Protein AF-A0A7J6V5K7-F1 (afdb_monomer)

Foldseek 3Di:
DDDDDDDDDDDDPPPPVVVVVVVVVVVVVVVVVVVVVVVVVVVVVVVVVVVVVVVLVLQLLAEAEEEEFAQAFLVLLVLLCVLSVVSNHHYHTGGFDPHFPHPDDLQVQQALCNRLVVVVVVLVPDPLQAAYAYEFAQDPQDDDDDWRFRSRLLSLLQCQQVRLSRYQEYEYELAQPANWAPPDPLSCVLGTFDDPPDDDDLVCLCVAAVVQFDPVSSVVSNVRGDHHNVNNRNPRTHDDDPSSVVHQYEYEAACQHNGNHPVSVVSSCVVPPGPYYHYDPHYSRCCGRPVPVVSVVVVVVSVPD

Mean predicted aligned error: 10.39 Å

Organism: Thalictrum thalictroides (NCBI:txid46969)

InterPro domains:
  IPR000073 Alpha/beta hydrolase fold-1 [PF12697] (64-142)
  IPR000073 Alpha/beta hydrolase fold-1 [PF12697] (144-294)
  IPR029058 Alpha/Beta hydrolase fold [G3DSA:3.40.50.1820] (55-143)
  IPR029058 Alpha/Beta hydrolase fold [G3DSA:3.40.50.1820] (144-304)
  IPR029058 Alpha/Beta hydrolase fold [SSF53474] (60-299)
  IPR045889 Methylesterase/Alpha-hydroxynitrile lyase [PTHR10992] (61-144)

Radius of gyration: 31.69 Å; Cα contacts (8 Å, |Δi|>4): 561; chains: 1; bounding box: 45×51×126 Å

Sequence (305 aa):
MLVLLTKQSRPLYKWKINILRVFNLTSTFQVHSELKLEREIGRNMEERKDEQQQSMENKSKTHFVLVHGIGAGGWCWFKIRCLLEKSGYKVYCPDLKSAGIDPTDPNSILKFEDYNKPLIDLLSILPENDKVILVGHSAGGLSVILVGHSAGGLSVTDAIHRFGKKINVAVYVGATMLRRGFLTDADIKDGVPDQSEHSDKREFQRKATYNMSPEEDATLAWMLSKVGPLQAISGATFSESPEIDEVTRLYIKTLQDHTLKLEQQDAMIKKWPPSDVLVLESDHCPMFSTPSDLFGVLAKVANVN

Secondary structure (DSSP, 8-state):
-------------SSHHHHHHHHHHHHHHHHHHHHHHHHHHHHHHHHHHHHHHHHHHHHHH-EEEEE--TT--GGGGHHHHHHHHHTT-EEE-PPPTTSTT----GGG--SHHHHHHHHHHHHHTS-TT--EEEEEE------SSS----HHHHHHHHHHHHHGGGEEEEEEES----TTBS-SHHHHHHHS---TT-S-HHHHIIIIISSSS-HHHHHHHHHH-----HHHHHT-B----GGGGTSEEEEEEETT-SSS-HHHHHHHHHHS--SEEEEES--S-HHHHSHHHHHHHHHHHTT--

Nearest PDB structures (foldseek):
  3stx-assembly1_A  TM=8.319E-01  e=6.771E-22  Solanum habrochaites
  3sty-assembly1_A  TM=8.083E-01  e=4.962E-22  Solanum habrochaites
  3stx-assembly1_B  TM=7.942E-01  e=2.348E-21  Solanum habrochaites
  3wwp-assembly2_L  TM=8.459E-01  e=4.361E-20  Baliospermum montanum
  1xkl-assembly1_D  TM=8.340E-01  e=1.421E-19  Nicotiana tabacum

pLDDT: mean 82.55, std 18.84, range [28.64, 98.12]

Structure (mmCIF, N/CA/C/O backbone):
data_AF-A0A7J6V5K7-F1
#
_entry.id   AF-A0A7J6V5K7-F1
#
loop_
_atom_site.group_PDB
_atom_site.id
_atom_site.type_symbol
_atom_site.label_atom_id
_atom_site.label_alt_id
_atom_site.label_comp_id
_atom_site.label_asym_id
_atom_site.label_entity_id
_atom_site.label_seq_id
_atom_site.pdbx_PDB_ins_code
_atom_site.Cartn_x
_atom_site.Cartn_y
_atom_site.Cartn_z
_atom_site.occupancy
_atom_site.B_iso_or_equiv
_atom_site.auth_seq_id
_atom_site.auth_comp_id
_atom_site.auth_asym_id
_atom_site.auth_atom_id
_atom_site.pdbx_PDB_model_num
ATOM 1 N N . MET A 1 1 ? 7.243 -30.170 102.186 1.00 34.88 1 MET A N 1
ATOM 2 C CA . MET A 1 1 ? 6.711 -29.048 101.384 1.00 34.88 1 MET A CA 1
ATOM 3 C C . MET A 1 1 ? 5.219 -29.298 101.171 1.00 34.88 1 MET A C 1
ATOM 5 O O . MET A 1 1 ? 4.914 -30.301 100.551 1.00 34.88 1 MET A O 1
ATOM 9 N N . LEU A 1 2 ? 4.370 -28.444 101.777 1.00 30.33 2 LEU A N 1
ATOM 10 C CA . LEU A 1 2 ? 2.896 -28.258 101.664 1.00 30.33 2 LEU A CA 1
ATOM 11 C C . LEU A 1 2 ? 1.980 -29.503 101.804 1.00 30.33 2 LEU A C 1
ATOM 13 O O . LEU A 1 2 ? 2.078 -30.428 101.015 1.00 30.33 2 LEU A O 1
ATOM 17 N N . VAL A 1 3 ? 1.118 -29.667 102.822 1.00 28.64 3 VAL A N 1
ATOM 18 C CA . VAL A 1 3 ? -0.032 -28.865 103.339 1.00 28.64 3 VAL A CA 1
ATOM 19 C C . VAL A 1 3 ? -1.215 -28.733 102.357 1.00 28.64 3 VAL A C 1
ATOM 21 O O . VAL A 1 3 ? -1.237 -27.854 101.509 1.00 28.64 3 VAL A O 1
ATOM 24 N N . LEU A 1 4 ? -2.170 -29.666 102.498 1.00 31.31 4 LEU A N 1
ATOM 25 C CA . LEU A 1 4 ? -3.595 -29.509 102.865 1.00 31.31 4 LEU A CA 1
ATOM 26 C C . LEU A 1 4 ? -4.437 -28.274 102.423 1.00 31.31 4 LEU A C 1
ATOM 28 O O . LEU A 1 4 ? -4.049 -27.132 102.629 1.00 31.31 4 LEU A O 1
ATOM 32 N N . LEU A 1 5 ? -5.700 -28.600 102.064 1.00 29.17 5 LEU A N 1
ATOM 33 C CA . LEU A 1 5 ? -6.991 -27.881 102.246 1.00 29.17 5 LEU A CA 1
ATOM 34 C C . LEU A 1 5 ? -7.680 -27.164 101.051 1.00 29.17 5 LEU A C 1
ATOM 36 O O . LEU A 1 5 ? -7.350 -26.052 100.666 1.00 29.17 5 LEU A O 1
ATOM 40 N N . THR A 1 6 ? -8.759 -27.819 100.584 1.00 40.22 6 THR A N 1
ATOM 41 C CA . THR A 1 6 ? -10.154 -27.346 100.355 1.00 40.22 6 THR A CA 1
ATOM 42 C C . THR A 1 6 ? -10.447 -25.963 99.740 1.00 40.22 6 THR A C 1
ATOM 44 O O . THR A 1 6 ? -10.112 -24.952 100.348 1.00 40.22 6 THR A O 1
ATOM 47 N N . LYS A 1 7 ? -11.320 -25.912 98.706 1.00 29.61 7 LYS A N 1
ATOM 48 C CA . LYS A 1 7 ? -12.613 -25.165 98.728 1.00 29.61 7 LYS A CA 1
ATOM 49 C C . LYS A 1 7 ? -13.461 -25.260 97.435 1.00 29.61 7 LYS A C 1
ATOM 51 O O . LYS A 1 7 ? -12.981 -25.057 96.330 1.00 29.61 7 LYS A O 1
ATOM 56 N N . GLN A 1 8 ? -14.753 -25.521 97.658 1.00 31.56 8 GLN A N 1
ATOM 57 C CA . GLN A 1 8 ? -15.990 -25.054 96.995 1.00 31.56 8 GLN A CA 1
ATOM 58 C C . GLN A 1 8 ? -15.952 -24.155 95.725 1.00 31.56 8 GLN A C 1
ATOM 60 O O . GLN A 1 8 ? -15.546 -23.000 95.770 1.00 31.56 8 GLN A O 1
ATOM 65 N N . SER A 1 9 ? -16.573 -24.683 94.656 1.00 43.25 9 SER A N 1
ATOM 66 C CA . SER A 1 9 ? -17.649 -24.140 93.780 1.00 43.25 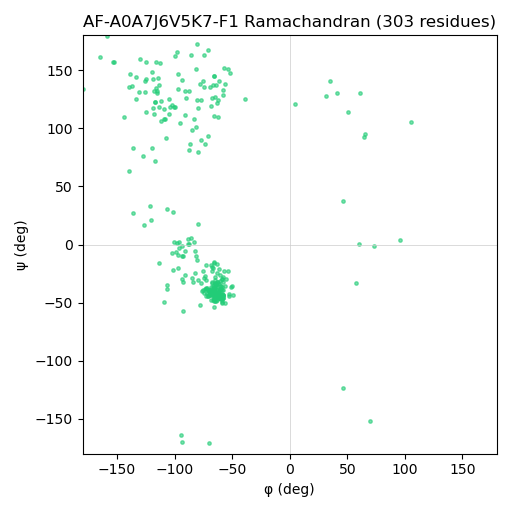9 SER A CA 1
ATOM 67 C C . SER A 1 9 ? -17.804 -22.629 93.485 1.00 43.25 9 SER A C 1
ATOM 69 O O . SER A 1 9 ? -18.081 -21.860 94.404 1.00 43.25 9 SER A O 1
ATOM 71 N N . ARG A 1 10 ? -17.879 -22.267 92.180 1.00 34.16 10 ARG A N 1
ATOM 72 C CA . ARG A 1 10 ? -18.787 -21.261 91.539 1.00 34.16 10 ARG A CA 1
ATOM 73 C C . ARG A 1 10 ? -18.815 -21.424 89.984 1.00 34.16 10 ARG A C 1
ATOM 75 O O . ARG A 1 10 ? -17.949 -22.114 89.457 1.00 34.16 10 ARG A O 1
ATOM 82 N N . PRO A 1 11 ? -19.823 -20.892 89.247 1.00 39.72 11 PRO A N 1
ATOM 83 C CA . PRO A 1 11 ? -20.426 -21.563 88.080 1.00 39.72 11 PRO A CA 1
ATOM 84 C C . PRO A 1 11 ? -19.908 -21.148 86.680 1.00 39.72 11 PRO A C 1
ATOM 86 O O . PRO A 1 11 ? -19.643 -19.981 86.403 1.00 39.72 11 PRO A O 1
ATOM 89 N N . LEU A 1 12 ? -19.890 -22.122 85.759 1.00 38.62 12 LEU A N 1
ATOM 90 C CA . LEU A 1 12 ? -19.384 -22.099 84.367 1.00 38.62 12 LEU A CA 1
ATOM 91 C C . LEU A 1 12 ? -20.318 -21.460 83.304 1.00 38.62 12 LEU A C 1
ATOM 93 O O . LEU A 1 12 ? -20.142 -21.681 82.108 1.00 38.62 12 LEU A O 1
ATOM 97 N N . TYR A 1 13 ? -21.316 -20.660 83.689 1.00 39.72 13 TYR A N 1
ATOM 98 C CA . TYR A 1 13 ? -22.415 -20.289 82.773 1.00 39.72 13 TYR A CA 1
ATOM 99 C C . TYR A 1 13 ? -22.259 -18.968 81.993 1.00 39.72 13 TYR A C 1
ATOM 101 O O . TYR A 1 13 ? -23.112 -18.662 81.166 1.00 39.72 13 TYR A O 1
ATOM 109 N N . LYS A 1 14 ? -21.175 -18.193 82.166 1.00 37.84 14 LYS A N 1
ATOM 110 C CA . LYS A 1 14 ? -20.995 -16.907 81.444 1.00 37.84 14 LYS A CA 1
ATOM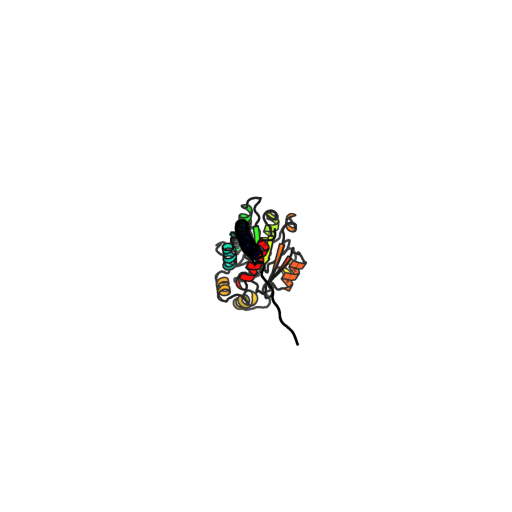 111 C C . LYS A 1 14 ? -20.124 -16.949 80.178 1.00 37.84 14 LYS A C 1
ATOM 113 O O . LYS A 1 14 ? -20.141 -15.985 79.423 1.00 37.84 14 LYS A O 1
ATOM 118 N N . TRP A 1 15 ? -19.430 -18.052 79.885 1.00 33.91 15 TRP A N 1
ATOM 119 C CA . TRP A 1 15 ? -18.515 -18.126 78.728 1.00 33.91 15 TRP A CA 1
ATOM 120 C C . TRP A 1 15 ? -19.121 -18.756 77.462 1.00 33.91 15 TRP A C 1
ATOM 122 O O . TRP A 1 15 ? -18.660 -18.473 76.359 1.00 33.91 15 TRP A O 1
ATOM 132 N N . LYS A 1 16 ? -20.201 -19.544 77.576 1.00 35.75 16 LYS A N 1
ATOM 133 C CA . LYS A 1 16 ? -20.828 -20.206 76.412 1.00 35.75 16 LYS A CA 1
ATOM 134 C C . LYS A 1 16 ? -21.661 -19.277 75.518 1.00 35.75 16 LYS A C 1
ATOM 136 O O . LYS A 1 16 ? -21.819 -19.572 74.339 1.00 35.75 16 LYS A O 1
ATOM 141 N N . ILE A 1 17 ? -22.148 -18.145 76.032 1.00 40.62 17 ILE A N 1
ATOM 142 C CA . ILE A 1 17 ? -22.987 -17.213 75.254 1.00 40.62 17 ILE A CA 1
ATOM 143 C C . ILE A 1 17 ? -22.141 -16.322 74.326 1.00 40.62 17 ILE A C 1
ATOM 145 O O . ILE A 1 17 ? -22.587 -15.992 73.232 1.00 40.62 17 ILE A O 1
ATOM 149 N N . ASN A 1 18 ? -20.895 -15.998 74.691 1.00 38.41 18 ASN A N 1
ATOM 150 C CA . ASN A 1 18 ? -20.020 -15.193 73.829 1.00 38.41 18 ASN A CA 1
ATOM 151 C C . ASN A 1 18 ? -19.408 -15.996 72.669 1.00 38.41 18 ASN A C 1
ATOM 153 O O . ASN A 1 18 ? -19.278 -15.456 71.578 1.00 38.41 18 ASN A O 1
ATOM 157 N N . ILE A 1 19 ? -19.111 -17.288 72.846 1.00 40.94 19 ILE A N 1
ATOM 158 C CA . ILE A 1 19 ? -18.519 -18.118 71.779 1.00 40.94 19 ILE A CA 1
ATOM 159 C C . ILE A 1 19 ? -19.528 -18.400 70.652 1.00 40.94 19 ILE A C 1
ATOM 161 O O . ILE A 1 19 ? -19.176 -18.286 69.482 1.00 40.94 19 ILE A O 1
ATOM 165 N N . LEU A 1 20 ? -20.800 -18.670 70.975 1.00 37.03 20 LEU A N 1
ATOM 166 C CA . LEU A 1 20 ? -21.857 -18.858 69.966 1.00 37.03 20 LEU A CA 1
ATOM 167 C C . LEU A 1 20 ? -22.194 -17.564 69.207 1.00 37.03 20 LEU A C 1
ATOM 169 O O . LEU A 1 20 ? -22.513 -17.612 68.022 1.00 37.03 20 LEU A O 1
ATOM 173 N N . ARG A 1 21 ? -22.086 -16.396 69.858 1.00 41.09 21 ARG A N 1
ATOM 174 C CA . ARG A 1 21 ? -22.311 -15.094 69.209 1.00 41.09 21 ARG A CA 1
ATOM 175 C C . ARG A 1 21 ? -21.155 -14.714 68.280 1.00 41.09 21 ARG A C 1
ATOM 177 O O . ARG A 1 21 ? -21.411 -14.208 67.194 1.00 41.09 21 ARG A O 1
ATOM 184 N N . VAL A 1 22 ? -19.913 -15.013 68.672 1.00 45.25 22 VAL A N 1
ATOM 185 C CA . VAL A 1 22 ? -18.714 -14.787 67.847 1.00 45.25 22 VAL A CA 1
ATOM 186 C C . VAL A 1 22 ? -18.676 -15.733 66.640 1.00 45.25 22 VAL A C 1
ATOM 188 O O . VAL A 1 22 ? -18.408 -15.253 65.549 1.00 45.25 22 VAL A O 1
ATOM 191 N N . PHE A 1 23 ? -19.040 -17.017 66.785 1.00 37.81 23 PHE A N 1
ATOM 192 C CA . PHE A 1 23 ? -19.140 -17.956 65.649 1.00 37.81 23 PHE A CA 1
ATOM 193 C C . PHE A 1 23 ? -20.249 -17.591 64.644 1.00 37.81 23 PHE A C 1
ATOM 195 O O . PHE A 1 23 ? -20.072 -17.752 63.437 1.00 37.81 23 PHE A O 1
ATOM 202 N N . ASN A 1 24 ? -21.391 -17.074 65.117 1.00 41.62 24 ASN A N 1
ATOM 203 C CA . ASN A 1 24 ? -22.450 -16.597 64.221 1.00 41.62 24 ASN A CA 1
ATOM 204 C C . ASN A 1 24 ? -22.060 -15.302 63.499 1.00 41.62 24 ASN A C 1
ATOM 206 O O . ASN A 1 24 ? -22.353 -15.164 62.313 1.00 41.62 24 ASN A O 1
ATOM 210 N N . LEU A 1 25 ? -21.387 -14.376 64.192 1.00 47.03 25 LEU A N 1
ATOM 211 C CA . LEU A 1 25 ? -20.879 -13.134 63.606 1.00 47.03 25 LEU A CA 1
ATOM 212 C C . LEU A 1 25 ? -19.768 -13.391 62.578 1.00 47.03 25 LEU A C 1
ATOM 214 O O . LEU A 1 25 ? -19.790 -12.772 61.523 1.00 47.03 25 LEU A O 1
ATOM 218 N N . 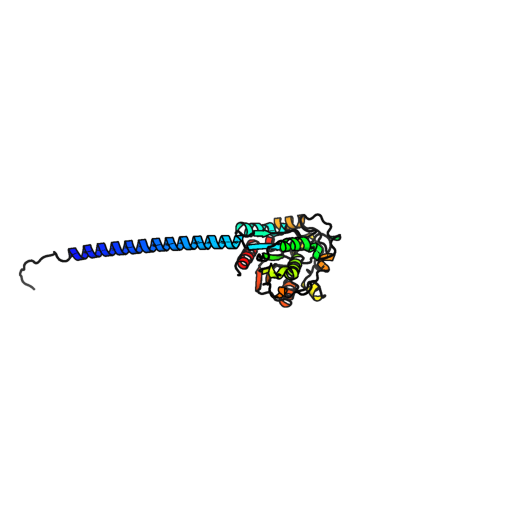THR A 1 26 ? -18.838 -14.322 62.814 1.00 49.34 26 THR A N 1
ATOM 219 C CA . THR A 1 26 ? -17.797 -14.651 61.824 1.00 49.34 26 THR A CA 1
ATOM 220 C C . THR A 1 26 ? -18.364 -15.349 60.589 1.00 49.34 26 THR A C 1
ATOM 222 O O . THR A 1 26 ? -17.969 -14.986 59.485 1.00 49.34 26 THR A O 1
ATOM 225 N N . SER A 1 27 ? -19.333 -16.266 60.727 1.00 52.88 27 SER A N 1
ATOM 226 C CA . SER A 1 27 ? -19.960 -16.901 59.552 1.00 52.88 27 SER A CA 1
ATOM 227 C C . SER A 1 27 ? -20.812 -15.922 58.737 1.00 52.88 27 SER A C 1
ATOM 229 O O . SER A 1 27 ? -20.749 -15.929 57.513 1.00 52.88 27 SER A O 1
ATOM 231 N N . THR A 1 28 ? -21.546 -15.011 59.389 1.00 57.34 28 THR A N 1
ATOM 232 C CA . THR A 1 28 ? -22.326 -13.984 58.678 1.00 57.34 28 THR A CA 1
ATOM 233 C C . THR A 1 28 ? -21.437 -12.950 58.003 1.00 57.34 28 THR A C 1
ATOM 235 O O . THR A 1 28 ? -21.728 -12.584 56.869 1.00 57.34 28 THR A O 1
ATOM 238 N N . PHE A 1 29 ? -20.336 -12.518 58.630 1.00 57.06 29 PHE A N 1
ATOM 239 C CA . PHE A 1 29 ? -19.342 -11.657 57.977 1.00 57.06 29 PHE A CA 1
ATOM 240 C C . PHE A 1 29 ? -18.686 -12.348 56.778 1.00 57.06 29 PHE A C 1
ATOM 242 O O . PHE A 1 29 ? -18.513 -11.715 55.739 1.00 57.06 29 PHE A O 1
ATOM 249 N N . GLN A 1 30 ? -18.368 -13.639 56.900 1.00 57.53 30 GLN A N 1
ATOM 250 C CA . GLN A 1 30 ? -17.758 -14.415 55.825 1.00 57.53 30 GLN A CA 1
ATOM 251 C C . GLN A 1 30 ? -18.717 -14.582 54.636 1.00 57.53 30 GLN A C 1
ATOM 253 O O . GLN A 1 30 ? -18.352 -14.228 53.517 1.00 57.53 30 GLN A O 1
ATOM 258 N N . VAL A 1 31 ? -19.980 -14.940 54.884 1.00 63.94 31 VAL A N 1
ATOM 259 C CA . VAL A 1 31 ? -21.030 -14.998 53.849 1.00 63.94 31 VAL A CA 1
ATOM 260 C C . VAL A 1 31 ? -21.282 -13.622 53.216 1.00 63.94 31 VAL A C 1
ATOM 262 O O . VAL A 1 31 ? -21.449 -13.517 52.004 1.00 63.94 31 VAL A O 1
ATOM 265 N N . HIS A 1 32 ? -21.270 -12.534 53.997 1.00 63.78 32 HIS A N 1
ATOM 266 C CA . HIS A 1 32 ? -21.425 -11.180 53.445 1.00 63.78 32 HIS A CA 1
ATOM 267 C C . HIS A 1 32 ? -20.231 -10.768 52.572 1.00 63.78 32 HIS A C 1
ATOM 269 O O . HIS A 1 32 ? -20.412 -10.071 51.573 1.00 63.78 32 HIS A O 1
ATOM 275 N N . SER A 1 33 ? -19.018 -11.196 52.936 1.00 65.44 33 SER A N 1
ATOM 276 C CA . SER A 1 33 ? -17.806 -10.948 52.150 1.00 65.44 33 SER A CA 1
ATOM 277 C C . SER A 1 33 ? -17.782 -11.748 50.844 1.00 65.44 33 SER A C 1
ATOM 279 O O . SER A 1 33 ? -17.442 -11.184 49.806 1.00 65.44 33 SER A O 1
ATOM 281 N N . GLU A 1 34 ? -18.239 -13.003 50.867 1.00 69.81 34 GLU A N 1
ATOM 282 C CA . GLU A 1 34 ? -18.373 -13.863 49.684 1.00 69.81 34 GLU A CA 1
ATOM 283 C C . GLU A 1 34 ? -19.443 -13.326 48.726 1.00 69.81 34 GLU A C 1
ATOM 285 O O . GLU A 1 34 ? -19.156 -13.110 47.552 1.00 69.81 34 GLU A O 1
ATOM 290 N N . LEU A 1 35 ? -20.630 -12.963 49.228 1.00 73.81 35 LEU A N 1
ATOM 291 C CA . LEU A 1 35 ? -21.691 -12.349 48.416 1.00 73.81 35 LEU A CA 1
ATOM 292 C C . LEU A 1 35 ? -21.264 -11.011 47.795 1.00 73.81 35 LEU A C 1
ATOM 294 O O . LEU A 1 35 ? -21.701 -10.658 46.697 1.00 73.81 35 LEU A O 1
ATOM 298 N N . LYS A 1 36 ? -20.429 -10.232 48.494 1.00 77.19 36 LYS A N 1
ATOM 299 C CA . LYS A 1 36 ? -19.875 -8.985 47.956 1.00 77.19 36 LYS A CA 1
ATOM 300 C C . LYS A 1 36 ? -18.871 -9.271 46.835 1.00 77.19 36 LYS A C 1
ATOM 302 O O . LYS A 1 36 ? -18.936 -8.602 45.806 1.00 77.19 36 LYS A O 1
ATOM 307 N N . LEU A 1 37 ? -18.011 -10.276 47.008 1.00 75.12 37 LEU A N 1
ATOM 308 C CA . LEU A 1 37 ? -17.042 -10.711 46.003 1.00 75.12 37 LEU A CA 1
ATOM 309 C C . LEU A 1 37 ? -17.731 -11.280 44.753 1.00 75.12 37 LEU A C 1
ATOM 311 O O . LEU A 1 37 ? -17.377 -10.893 43.646 1.00 75.12 37 LEU A O 1
ATOM 315 N N . GLU A 1 38 ? -18.755 -12.121 44.905 1.00 79.94 38 GLU A N 1
ATOM 316 C CA . GLU A 1 38 ? -19.530 -12.667 43.781 1.00 79.94 38 GLU A CA 1
ATOM 317 C C . GLU A 1 38 ? -20.237 -11.570 42.977 1.00 79.94 38 GLU A C 1
ATOM 319 O O . GLU A 1 38 ? -20.207 -11.582 41.746 1.00 79.94 38 GLU A O 1
ATOM 324 N N . ARG A 1 39 ? -20.823 -10.572 43.654 1.00 80.94 39 ARG A N 1
ATOM 325 C CA . ARG A 1 39 ? -21.418 -9.399 42.989 1.00 80.94 39 ARG A CA 1
ATOM 326 C C . ARG A 1 39 ? -20.381 -8.545 42.268 1.00 80.94 39 ARG A C 1
ATOM 328 O O . ARG A 1 39 ? -20.703 -7.911 41.268 1.00 80.94 39 ARG A O 1
ATOM 335 N N . GLU A 1 40 ? -19.161 -8.470 42.785 1.00 80.50 40 GLU A N 1
ATOM 336 C CA . GLU A 1 40 ? -18.065 -7.737 42.150 1.00 80.50 40 GLU A CA 1
ATOM 337 C C . GLU A 1 40 ? -17.515 -8.483 40.935 1.00 80.50 40 GLU A C 1
ATOM 339 O O . GLU A 1 40 ? -17.344 -7.881 39.881 1.00 80.50 40 GLU A O 1
ATOM 344 N N . ILE A 1 41 ? -17.357 -9.805 41.030 1.00 82.88 41 ILE A N 1
ATOM 345 C CA . ILE A 1 41 ? -17.016 -10.669 39.894 1.00 82.88 41 ILE A CA 1
ATOM 346 C C . ILE A 1 41 ? -18.101 -10.583 38.813 1.00 82.88 41 ILE A C 1
ATOM 348 O O . ILE A 1 41 ? -17.772 -10.435 37.640 1.00 82.88 41 ILE A O 1
ATOM 352 N N . GLY A 1 42 ? -19.381 -10.623 39.199 1.00 78.00 42 GLY A N 1
ATOM 353 C CA . GLY A 1 42 ? -20.511 -10.459 38.283 1.00 78.00 42 GLY A CA 1
ATOM 354 C C . GLY A 1 42 ? -20.483 -9.116 37.552 1.00 78.00 42 GLY A C 1
ATOM 355 O O . GLY A 1 42 ? -20.525 -9.102 36.326 1.00 78.00 42 GLY A O 1
ATOM 356 N N . ARG A 1 43 ? -20.316 -8.002 38.282 1.00 82.81 43 ARG A N 1
ATOM 357 C CA . ARG A 1 43 ? -20.180 -6.661 37.683 1.00 82.81 43 ARG A CA 1
ATOM 358 C C . ARG A 1 43 ? -18.982 -6.562 36.739 1.00 82.81 43 ARG A C 1
ATOM 360 O O . ARG A 1 43 ? -19.157 -6.137 35.607 1.00 82.81 43 ARG A O 1
ATOM 367 N N . ASN A 1 44 ? -17.812 -7.050 37.150 1.00 82.69 44 ASN A N 1
ATOM 368 C CA . ASN A 1 44 ? -16.612 -7.046 36.309 1.00 82.69 44 ASN A CA 1
ATOM 369 C C . ASN A 1 44 ? -16.778 -7.907 35.043 1.00 82.69 44 ASN A C 1
ATOM 371 O O . ASN A 1 44 ? -16.165 -7.622 34.017 1.00 82.69 44 ASN A O 1
ATOM 375 N N . MET A 1 45 ? -17.559 -8.993 35.101 1.00 80.88 45 MET A N 1
ATOM 376 C CA . MET A 1 45 ? -17.869 -9.802 33.917 1.00 80.88 45 MET A CA 1
ATOM 377 C C . MET A 1 45 ? -18.849 -9.099 32.975 1.00 80.88 45 MET A C 1
ATOM 379 O O . MET A 1 45 ? -18.680 -9.220 31.765 1.00 80.88 45 MET A O 1
ATOM 383 N N . GLU A 1 46 ? -19.846 -8.388 33.504 1.00 80.81 46 GLU A N 1
ATOM 384 C CA . GLU A 1 46 ? -20.783 -7.577 32.714 1.00 80.81 46 GLU A CA 1
ATOM 385 C C . GLU A 1 46 ? -20.045 -6.418 32.023 1.00 80.81 46 GLU A C 1
ATOM 387 O O . GLU A 1 46 ? -20.110 -6.296 30.805 1.00 80.81 46 GLU A O 1
ATOM 392 N N . GLU A 1 47 ? -19.225 -5.666 32.765 1.00 82.31 47 GLU A N 1
ATOM 393 C CA . GLU A 1 47 ? -18.415 -4.560 32.230 1.00 82.31 47 GLU A CA 1
ATOM 394 C C . GLU A 1 47 ? -17.479 -5.034 31.108 1.00 82.31 47 GLU A C 1
ATOM 396 O O . GLU A 1 47 ? -17.424 -4.425 30.043 1.00 82.31 47 GLU A O 1
ATOM 401 N N . ARG A 1 48 ? -16.809 -6.185 31.277 1.00 82.94 48 ARG A N 1
ATOM 402 C CA . ARG A 1 48 ? -15.978 -6.771 30.208 1.00 82.94 48 ARG A CA 1
ATOM 403 C C . ARG A 1 48 ? -16.783 -7.175 28.976 1.00 82.94 48 ARG A C 1
ATOM 405 O O . ARG A 1 48 ? -16.241 -7.129 27.873 1.00 82.94 48 ARG A O 1
ATOM 412 N N . LYS A 1 49 ? -18.031 -7.627 29.139 1.00 80.19 49 LYS A N 1
ATOM 413 C CA . LYS A 1 49 ? -18.903 -7.955 28.000 1.00 80.19 49 LYS A CA 1
ATOM 414 C C . LYS A 1 49 ? -19.316 -6.689 27.260 1.00 80.19 49 LYS A C 1
ATOM 416 O O . LYS A 1 49 ? -19.239 -6.680 26.034 1.00 80.19 49 LYS A O 1
ATOM 421 N N . ASP A 1 50 ? -19.676 -5.636 27.987 1.00 78.19 50 ASP A N 1
ATOM 422 C CA . ASP A 1 50 ? -20.048 -4.344 27.407 1.00 78.19 50 ASP A CA 1
ATOM 423 C C . ASP A 1 50 ? -18.863 -3.714 26.655 1.00 78.19 50 ASP A C 1
ATOM 425 O O . ASP A 1 50 ? -19.006 -3.313 25.498 1.00 78.19 50 ASP A O 1
ATOM 429 N N . GLU A 1 51 ? -17.661 -3.731 27.242 1.00 80.81 51 GLU A N 1
ATOM 430 C CA . GLU A 1 51 ? -16.425 -3.281 26.585 1.00 80.81 51 GLU A CA 1
ATOM 431 C C . GLU A 1 51 ? -16.110 -4.091 25.320 1.00 80.81 51 GLU A C 1
ATOM 433 O O . GLU A 1 51 ? -15.740 -3.530 24.284 1.00 80.81 51 GLU A O 1
ATOM 438 N N . GLN A 1 52 ? -16.271 -5.418 25.372 1.00 78.00 52 GLN A N 1
ATOM 439 C CA . GLN A 1 52 ? -16.078 -6.281 24.204 1.00 78.00 52 GLN A CA 1
ATOM 440 C C . GLN A 1 52 ? -17.100 -5.981 23.110 1.00 78.00 52 GLN A C 1
ATOM 442 O O . GLN A 1 52 ? -16.732 -5.916 21.936 1.00 78.00 52 GLN A O 1
ATOM 447 N N . GLN A 1 53 ? -18.362 -5.774 23.474 1.00 77.56 53 GLN A N 1
ATOM 448 C CA . GLN A 1 53 ? -19.423 -5.481 22.521 1.00 77.56 53 GLN A CA 1
ATOM 449 C C . GLN A 1 53 ? -19.219 -4.113 21.864 1.00 77.56 53 GLN A C 1
ATOM 451 O O . GLN A 1 53 ? -19.295 -4.012 20.638 1.00 77.56 53 GLN A O 1
ATOM 456 N N . GLN A 1 54 ? -18.847 -3.096 22.641 1.00 77.12 54 GLN A N 1
ATOM 457 C CA . GLN A 1 54 ? -18.526 -1.768 22.123 1.00 77.12 54 GLN A CA 1
ATOM 458 C C . GLN A 1 54 ? -17.256 -1.776 21.259 1.00 77.12 54 GLN A C 1
ATOM 460 O O . GLN A 1 54 ? -17.218 -1.141 20.204 1.00 77.12 54 GLN A O 1
ATOM 465 N N . SER A 1 55 ? -16.232 -2.548 21.642 1.00 80.19 55 SER A N 1
ATOM 466 C CA . SER A 1 55 ? -15.036 -2.762 20.817 1.00 80.19 55 SER A CA 1
ATOM 467 C C . SER A 1 55 ? -15.386 -3.407 19.475 1.00 80.19 55 SER A C 1
ATOM 469 O O . SER A 1 55 ? -14.925 -2.945 18.432 1.00 80.19 55 SER A O 1
ATOM 471 N N . MET A 1 56 ? -16.229 -4.443 19.477 1.00 78.38 56 MET A N 1
ATOM 472 C CA . MET A 1 56 ? -16.668 -5.108 18.248 1.00 78.38 56 MET A CA 1
ATOM 473 C C . MET A 1 56 ? -17.520 -4.192 17.368 1.00 78.38 56 MET A C 1
ATOM 475 O O . MET A 1 56 ? -17.344 -4.185 16.148 1.00 78.38 56 MET A O 1
ATOM 479 N N . GLU A 1 57 ? -18.393 -3.381 17.965 1.00 77.94 57 GLU A N 1
ATOM 480 C CA . GLU A 1 57 ? -19.186 -2.404 17.221 1.00 77.94 57 GLU A CA 1
ATOM 481 C C . GLU A 1 57 ? -18.292 -1.339 16.570 1.00 77.94 57 GLU A C 1
ATOM 483 O O . GLU A 1 57 ? -18.455 -1.051 15.382 1.00 77.94 57 GLU A O 1
ATOM 488 N N . ASN A 1 58 ? -17.289 -0.827 17.289 1.00 80.19 58 ASN A N 1
ATOM 489 C CA . ASN A 1 58 ? -16.315 0.116 16.737 1.00 80.19 58 ASN A CA 1
ATOM 490 C C . ASN A 1 58 ? -15.522 -0.497 15.577 1.00 80.19 58 ASN A C 1
ATOM 492 O O . ASN A 1 58 ? -15.448 0.107 14.509 1.00 80.19 58 ASN A O 1
ATOM 496 N N . LYS A 1 59 ? -15.018 -1.730 15.724 1.00 83.50 59 LYS A N 1
ATOM 497 C CA . LYS A 1 59 ? -14.303 -2.426 14.637 1.00 83.50 59 LYS A CA 1
ATOM 498 C C . LYS A 1 59 ? -15.170 -2.607 13.392 1.00 83.50 59 LYS A C 1
ATOM 500 O O . LYS A 1 59 ? -14.682 -2.404 12.284 1.00 83.50 59 LYS A O 1
ATOM 505 N N . SER A 1 60 ? -16.461 -2.898 13.564 1.00 80.75 60 SER A N 1
ATOM 506 C CA . SER A 1 60 ? -17.409 -3.048 12.448 1.00 80.75 60 SER A CA 1
ATOM 507 C C . SER A 1 60 ? -17.688 -1.745 11.679 1.00 80.75 60 SER A C 1
ATOM 509 O O . SER A 1 60 ? -18.143 -1.784 10.527 1.00 80.75 60 SER A O 1
ATOM 511 N N . LYS A 1 61 ? -17.404 -0.596 12.308 1.00 84.88 61 LYS A N 1
ATOM 512 C CA . LYS A 1 61 ? -17.466 0.751 11.720 1.00 84.88 61 LYS A CA 1
ATOM 513 C C . LYS A 1 61 ? -16.117 1.209 11.158 1.00 84.88 61 LYS A C 1
ATOM 515 O O . LYS A 1 61 ? -16.072 2.218 10.467 1.00 84.88 61 LYS A O 1
ATOM 520 N N . THR A 1 62 ? -15.029 0.484 11.411 1.00 91.00 62 THR A N 1
ATOM 521 C CA . THR A 1 62 ? -13.711 0.790 10.849 1.00 91.00 62 THR A CA 1
ATOM 522 C C . THR A 1 62 ? -13.523 0.078 9.511 1.00 91.00 62 THR A C 1
ATOM 524 O O . THR A 1 62 ? -13.656 -1.144 9.392 1.00 91.00 62 THR A O 1
ATOM 527 N N . HIS A 1 63 ? -13.174 0.863 8.495 1.00 94.50 63 HIS A N 1
ATOM 528 C CA . HIS A 1 63 ? -13.007 0.410 7.122 1.00 94.50 63 HIS A CA 1
ATOM 529 C C . HIS A 1 63 ? -11.536 0.479 6.709 1.00 94.50 63 HIS A C 1
ATOM 531 O O . HIS A 1 63 ? -10.933 1.550 6.744 1.00 94.50 63 HIS A O 1
ATOM 537 N N . PHE A 1 64 ? -10.977 -0.642 6.268 1.00 97.00 64 PHE A N 1
ATOM 538 C CA . PHE A 1 64 ? -9.668 -0.707 5.629 1.00 97.00 64 PHE A CA 1
ATOM 539 C C . PHE A 1 64 ? -9.816 -0.709 4.113 1.00 97.00 64 PHE A C 1
ATOM 541 O O . PHE A 1 64 ? -10.597 -1.486 3.560 1.00 97.00 64 PHE A O 1
ATOM 548 N N . VAL A 1 65 ? -9.019 0.112 3.438 1.00 97.94 65 VAL A N 1
ATOM 549 C CA . VAL A 1 65 ? -8.838 0.062 1.986 1.00 97.94 65 VAL A CA 1
ATOM 550 C C . VAL A 1 65 ? -7.374 -0.264 1.721 1.00 97.94 65 VAL A C 1
ATOM 552 O O . VAL A 1 65 ? -6.493 0.527 2.048 1.00 97.94 65 VAL A O 1
ATOM 555 N N . LEU A 1 66 ? -7.113 -1.454 1.182 1.00 97.56 66 LEU A N 1
ATOM 556 C CA . LEU A 1 66 ? -5.773 -1.990 0.956 1.00 97.56 66 LEU A CA 1
ATOM 557 C C . LEU A 1 66 ? -5.431 -1.902 -0.533 1.00 97.56 66 LEU A C 1
ATOM 559 O O . LEU A 1 66 ? -6.033 -2.585 -1.364 1.00 97.56 66 LEU A O 1
ATOM 563 N N . VAL A 1 67 ? -4.469 -1.051 -0.868 1.00 96.75 67 VAL A N 1
ATOM 564 C CA . VAL A 1 67 ? -4.090 -0.701 -2.235 1.00 96.75 67 VAL A CA 1
ATOM 565 C C . VAL A 1 67 ? -2.786 -1.405 -2.592 1.00 96.75 67 VAL A C 1
ATOM 567 O O . VAL A 1 67 ? -1.750 -1.212 -1.952 1.00 96.75 67 VAL A O 1
ATOM 570 N N . HIS A 1 68 ? -2.854 -2.265 -3.604 1.00 93.81 68 HIS A N 1
ATOM 571 C CA . HIS A 1 68 ? -1.700 -2.990 -4.129 1.00 93.81 68 HIS A CA 1
ATOM 572 C C . HIS A 1 68 ? -0.793 -2.066 -4.964 1.00 93.81 68 HIS A C 1
ATOM 574 O O . HIS A 1 68 ? -1.216 -1.008 -5.434 1.00 93.81 68 HIS A O 1
ATOM 580 N N . GLY A 1 69 ? 0.451 -2.479 -5.209 1.00 88.75 69 GLY A N 1
ATOM 581 C CA . GLY A 1 69 ? 1.336 -1.773 -6.140 1.00 88.75 69 GLY A CA 1
ATOM 582 C C . GLY A 1 69 ? 1.320 -2.317 -7.572 1.00 88.75 69 GLY A C 1
ATOM 583 O O . GLY A 1 69 ? 0.499 -3.160 -7.929 1.00 88.75 69 GLY A O 1
ATOM 584 N N . ILE A 1 70 ? 2.254 -1.842 -8.401 1.00 85.69 70 ILE A N 1
ATOM 585 C CA . ILE A 1 70 ? 2.341 -2.191 -9.822 1.00 85.69 70 ILE A CA 1
ATOM 586 C C . ILE A 1 70 ? 2.483 -3.700 -10.092 1.00 85.69 70 ILE A C 1
ATOM 588 O O . ILE A 1 70 ? 3.294 -4.403 -9.499 1.00 85.69 70 ILE A O 1
ATOM 592 N N . GLY A 1 71 ? 1.691 -4.214 -11.025 1.00 83.12 71 GLY A N 1
ATOM 593 C CA . GLY A 1 71 ? 1.762 -5.616 -11.436 1.00 83.12 71 GLY A CA 1
ATOM 594 C C . GLY A 1 71 ? 1.201 -6.623 -10.433 1.00 83.12 71 GLY A C 1
ATOM 595 O O . GLY A 1 71 ? 1.139 -7.805 -10.752 1.00 83.12 71 GLY A O 1
ATOM 596 N N . ALA A 1 72 ? 0.731 -6.167 -9.270 1.00 89.88 72 ALA A N 1
ATOM 597 C CA . ALA A 1 72 ? -0.086 -6.952 -8.356 1.00 89.88 72 ALA A CA 1
ATOM 598 C C . ALA A 1 72 ? -1.589 -6.706 -8.606 1.00 89.88 72 ALA A C 1
ATOM 600 O O . ALA A 1 72 ? -1.999 -6.204 -9.652 1.00 89.88 72 ALA A O 1
ATOM 601 N N . GLY A 1 73 ? -2.416 -7.101 -7.648 1.00 93.12 73 GLY A N 1
ATOM 602 C CA . GLY A 1 73 ? -3.850 -6.844 -7.585 1.00 93.12 73 GLY A CA 1
ATOM 603 C C . GLY A 1 73 ? -4.313 -6.977 -6.137 1.00 93.12 73 GLY A C 1
ATOM 604 O O . GLY A 1 73 ? -3.522 -7.335 -5.261 1.00 93.12 73 GLY A O 1
ATOM 605 N N . GLY A 1 74 ? -5.597 -6.762 -5.870 1.00 95.25 74 GLY A N 1
ATOM 606 C CA . GLY A 1 74 ? -6.213 -6.966 -4.560 1.00 95.25 74 GLY A CA 1
ATOM 607 C C . GLY A 1 74 ? -5.979 -8.371 -3.988 1.00 95.25 74 GLY A C 1
ATOM 608 O O . GLY A 1 74 ? -5.976 -8.547 -2.770 1.00 95.25 74 GLY A O 1
ATOM 609 N N . TRP A 1 75 ? -5.693 -9.356 -4.849 1.00 95.81 75 TRP A N 1
ATOM 610 C CA . TRP A 1 75 ? -5.306 -10.715 -4.465 1.00 95.81 75 TRP A CA 1
ATOM 611 C C . TRP A 1 75 ? -4.097 -10.766 -3.521 1.00 95.81 75 TRP A C 1
ATOM 613 O O . TRP A 1 75 ? -4.040 -11.667 -2.685 1.00 95.81 75 TRP A O 1
ATOM 623 N N . CYS A 1 76 ? -3.155 -9.813 -3.583 1.00 94.75 76 CYS A N 1
ATOM 624 C CA . CYS A 1 76 ? -1.958 -9.859 -2.733 1.00 94.75 76 CYS A CA 1
ATOM 625 C C . CYS A 1 76 ? -2.283 -9.652 -1.248 1.00 94.75 76 CYS A C 1
ATOM 627 O O . CYS A 1 76 ? -1.530 -10.062 -0.371 1.00 94.75 76 CYS A O 1
ATOM 629 N N . TRP A 1 77 ? -3.446 -9.078 -0.946 1.00 97.00 77 TRP A N 1
ATOM 630 C CA . TRP A 1 77 ? -3.891 -8.820 0.416 1.00 97.00 77 TRP A CA 1
ATOM 631 C C . TRP A 1 77 ? -4.653 -9.983 1.050 1.00 97.00 77 TRP A C 1
ATOM 633 O O . TRP A 1 77 ? -5.141 -9.824 2.166 1.00 97.00 77 TRP A O 1
ATOM 643 N N . PHE A 1 78 ? -4.769 -11.146 0.396 1.00 97.69 78 PHE A N 1
ATOM 644 C CA . PHE A 1 78 ? -5.669 -12.218 0.840 1.00 97.69 78 PHE A CA 1
ATOM 645 C C . PHE A 1 78 ? -5.470 -12.627 2.312 1.00 97.69 78 PHE A C 1
ATOM 647 O O . PHE A 1 78 ? -6.449 -12.712 3.053 1.00 97.69 78 PHE A O 1
ATOM 654 N N . LYS A 1 79 ? -4.220 -12.794 2.777 1.00 98.12 79 LYS A N 1
ATOM 655 C CA . LYS A 1 79 ? -3.926 -13.150 4.179 1.00 98.12 79 LYS A CA 1
ATOM 656 C C . LYS A 1 79 ? -4.358 -12.057 5.153 1.00 98.12 79 LYS A C 1
ATOM 658 O O . LYS A 1 79 ? -5.037 -12.337 6.139 1.00 98.12 79 LYS A O 1
ATOM 663 N N . ILE A 1 80 ? -3.992 -10.809 4.862 1.00 98.12 80 ILE A N 1
ATOM 664 C CA . ILE A 1 80 ? -4.307 -9.647 5.704 1.00 98.12 80 ILE A CA 1
ATOM 665 C C . ILE A 1 80 ? -5.810 -9.392 5.742 1.00 98.12 80 ILE A C 1
ATOM 667 O O . ILE A 1 80 ? -6.365 -9.170 6.817 1.00 98.12 80 ILE A O 1
ATOM 671 N N . ARG A 1 81 ? -6.483 -9.501 4.595 1.00 98.06 81 ARG A N 1
ATOM 672 C CA . ARG A 1 81 ? -7.936 -9.404 4.495 1.00 98.06 81 ARG A CA 1
ATOM 673 C C . ARG A 1 81 ? -8.616 -10.425 5.401 1.00 98.06 81 ARG A C 1
ATOM 675 O O . ARG A 1 81 ? -9.442 -10.029 6.215 1.00 98.06 81 ARG A O 1
ATOM 682 N N . CYS A 1 82 ? -8.221 -11.698 5.328 1.00 98.00 82 CYS A N 1
ATOM 683 C CA . CYS A 1 82 ? -8.778 -12.734 6.198 1.00 98.00 82 CYS A CA 1
ATOM 684 C C . CYS A 1 82 ? -8.582 -12.416 7.689 1.00 98.00 82 CYS A C 1
ATOM 686 O O . CYS A 1 82 ? -9.508 -12.599 8.478 1.00 98.00 82 CYS A O 1
ATOM 688 N N . LEU A 1 83 ? -7.398 -11.939 8.089 1.00 97.88 83 LEU A N 1
ATOM 689 C CA . LEU A 1 83 ? -7.102 -11.604 9.487 1.00 97.88 83 LEU A CA 1
ATOM 690 C C . LEU A 1 83 ? -7.922 -10.402 9.990 1.00 97.88 83 LEU A C 1
ATOM 692 O O . LEU A 1 83 ? -8.474 -10.448 11.094 1.00 97.88 83 LEU A O 1
ATOM 696 N N . LEU A 1 84 ? -8.040 -9.350 9.178 1.00 97.12 84 LEU A N 1
ATOM 697 C CA . LEU A 1 84 ? -8.810 -8.148 9.501 1.00 97.12 84 LEU A CA 1
ATOM 698 C C . LEU A 1 84 ? -10.322 -8.429 9.543 1.00 97.12 84 LEU A C 1
ATOM 700 O O . LEU A 1 84 ? -10.970 -8.081 10.531 1.00 97.12 84 LEU A O 1
ATOM 704 N N . GLU A 1 85 ? -10.877 -9.115 8.539 1.00 96.62 85 GLU A N 1
ATOM 705 C CA . GLU A 1 85 ? -12.305 -9.472 8.503 1.00 96.62 85 GLU A CA 1
ATOM 706 C C . GLU A 1 85 ? -12.678 -10.398 9.669 1.00 96.62 85 GLU A C 1
ATOM 708 O O . GLU A 1 85 ? -13.668 -10.158 10.361 1.00 96.62 85 GLU A O 1
ATOM 713 N N . LYS A 1 86 ? -11.841 -11.402 9.979 1.00 95.62 86 LYS A N 1
ATOM 714 C CA . LYS A 1 86 ? -12.037 -12.276 11.152 1.00 95.62 86 LYS A CA 1
ATOM 715 C C . LYS A 1 86 ? -12.018 -11.504 12.475 1.00 95.62 86 LYS A C 1
ATOM 717 O O . LYS A 1 86 ? -12.618 -11.945 13.452 1.00 95.62 86 LYS A O 1
ATOM 722 N N . SER A 1 87 ? -11.343 -10.358 12.505 1.00 93.25 87 SER A N 1
ATOM 723 C CA . SER A 1 87 ? -11.270 -9.476 13.672 1.00 93.25 87 SER A CA 1
ATOM 724 C C . SER A 1 87 ? -12.420 -8.466 13.747 1.00 93.25 87 SER A C 1
ATOM 726 O O . SER A 1 87 ? -12.468 -7.687 14.698 1.00 93.25 87 SER A O 1
ATOM 728 N N . GLY A 1 88 ? -13.351 -8.492 12.787 1.00 94.00 88 GLY A N 1
ATOM 729 C CA . GLY A 1 88 ? -14.553 -7.657 12.757 1.00 94.00 88 GLY A CA 1
ATOM 730 C C . GLY A 1 88 ? -14.438 -6.382 11.921 1.00 94.00 88 GLY A C 1
ATOM 731 O O . GLY A 1 88 ? -15.389 -5.607 11.901 1.00 94.00 88 GLY A O 1
ATOM 732 N N . TYR A 1 89 ? -13.314 -6.154 11.234 1.00 95.19 89 TYR A N 1
ATOM 733 C CA . TYR A 1 89 ? -13.130 -4.988 10.366 1.00 95.19 89 TYR A CA 1
ATOM 734 C C . TYR A 1 89 ? -13.771 -5.190 8.991 1.00 95.19 89 TYR A C 1
ATOM 736 O O . TYR A 1 89 ? -13.818 -6.306 8.471 1.00 95.19 89 TYR A O 1
ATOM 744 N N . LYS A 1 90 ? -14.197 -4.097 8.350 1.00 95.12 90 LYS A N 1
ATOM 745 C CA . LYS A 1 90 ? -14.570 -4.116 6.927 1.00 95.12 90 LYS A CA 1
ATOM 746 C C . LYS A 1 90 ? -13.332 -3.863 6.080 1.00 95.12 90 LYS A C 1
ATOM 748 O O . LYS A 1 90 ? -12.597 -2.918 6.352 1.00 95.12 90 LYS A O 1
ATOM 753 N N . VAL A 1 91 ? -13.108 -4.675 5.052 1.00 96.94 91 VAL A N 1
ATOM 754 C CA . VAL A 1 91 ? -11.884 -4.607 4.245 1.00 96.94 91 VAL A CA 1
ATOM 755 C C . VAL A 1 91 ? -12.221 -4.580 2.762 1.00 96.94 91 VAL A C 1
ATOM 757 O O . VAL A 1 91 ? -12.965 -5.423 2.264 1.00 96.94 91 VAL A O 1
ATOM 760 N N . TYR A 1 92 ? -11.623 -3.634 2.048 1.00 97.31 92 TYR A N 1
ATOM 761 C CA . TYR A 1 92 ? -11.692 -3.521 0.598 1.00 97.31 92 TYR A CA 1
ATOM 762 C C . TYR A 1 92 ? -10.291 -3.660 0.011 1.00 97.31 92 TYR A C 1
ATOM 764 O O . TYR A 1 92 ? -9.352 -3.011 0.466 1.00 97.31 92 TYR A O 1
ATOM 772 N N . CYS A 1 93 ? -10.156 -4.494 -1.015 1.00 96.88 93 CYS A N 1
ATOM 773 C CA . CYS A 1 93 ? -8.907 -4.704 -1.746 1.00 96.88 93 CYS A CA 1
ATOM 774 C C . CYS A 1 93 ? -9.200 -4.511 -3.240 1.00 96.88 93 CYS A C 1
ATOM 776 O O . CYS A 1 93 ? -9.407 -5.509 -3.934 1.00 96.88 93 CYS A O 1
ATOM 778 N N . PRO A 1 94 ? -9.359 -3.262 -3.720 1.00 95.75 94 PRO A N 1
ATOM 779 C CA . PRO A 1 94 ? -9.692 -3.013 -5.117 1.00 95.75 94 PRO A CA 1
ATOM 780 C C . PRO A 1 94 ? -8.549 -3.451 -6.036 1.00 95.75 94 PRO A C 1
ATOM 782 O O . PRO A 1 94 ? -7.379 -3.280 -5.698 1.00 95.75 94 PRO A O 1
ATOM 785 N N . ASP A 1 95 ? -8.898 -3.959 -7.215 1.00 96.25 95 ASP A N 1
ATOM 786 C CA . ASP A 1 95 ? -7.977 -3.981 -8.348 1.00 96.25 95 ASP A CA 1
ATOM 787 C C . ASP A 1 95 ? -7.984 -2.592 -8.997 1.00 96.25 95 ASP A C 1
ATOM 789 O O . ASP A 1 95 ? -9.042 -2.068 -9.364 1.00 96.25 95 ASP A O 1
ATOM 793 N N . LEU A 1 96 ? -6.806 -1.980 -9.120 1.00 96.06 96 LEU A N 1
ATOM 794 C CA . LEU A 1 96 ? -6.620 -0.764 -9.910 1.00 96.06 96 LEU A CA 1
ATOM 795 C C . LEU A 1 96 ? -6.734 -1.082 -11.412 1.00 96.06 96 LEU A C 1
ATOM 797 O O . LEU A 1 96 ? -6.758 -2.247 -11.822 1.00 96.06 96 LEU A O 1
ATOM 801 N N . LYS A 1 97 ? -6.840 -0.056 -12.262 1.00 95.75 97 LYS A N 1
ATOM 802 C CA . LYS A 1 97 ? -7.023 -0.285 -13.704 1.00 95.75 97 LYS A CA 1
ATOM 803 C C . LYS A 1 97 ? -5.824 -1.053 -14.273 1.00 95.75 97 LYS A C 1
ATOM 805 O O . LYS A 1 97 ? -4.703 -0.798 -13.853 1.00 95.75 97 LYS A O 1
ATOM 810 N N . SER A 1 98 ? -6.070 -1.992 -15.193 1.00 93.69 98 SER A N 1
ATOM 811 C CA . SER A 1 98 ? -5.103 -2.957 -15.758 1.00 93.69 98 SER A CA 1
ATOM 812 C C . SER A 1 98 ? -4.419 -3.919 -14.768 1.00 93.69 98 SER A C 1
ATOM 814 O O . SER A 1 98 ? -3.659 -4.798 -15.187 1.00 93.69 98 SER A O 1
ATOM 816 N N . ALA A 1 99 ? -4.731 -3.839 -13.473 1.00 92.38 99 ALA A N 1
ATOM 817 C CA . ALA A 1 99 ? -4.171 -4.689 -12.428 1.00 92.38 99 ALA A CA 1
ATOM 818 C C . ALA A 1 99 ? -5.089 -5.869 -12.067 1.00 92.38 99 ALA A C 1
ATOM 820 O O . ALA A 1 99 ? -6.253 -5.907 -12.466 1.00 92.38 99 ALA A O 1
ATOM 821 N N . GLY A 1 100 ? -4.556 -6.859 -11.341 1.00 93.00 100 GLY A N 1
ATOM 822 C CA . GLY A 1 100 ? -5.313 -8.047 -10.922 1.00 93.00 100 GLY A CA 1
ATOM 823 C C . GLY A 1 100 ? -6.144 -8.669 -12.052 1.00 93.00 100 GLY A C 1
ATOM 824 O O . GLY A 1 100 ? -5.611 -9.006 -13.115 1.00 93.00 100 GLY A O 1
ATOM 825 N N . ILE A 1 101 ? -7.457 -8.801 -11.855 1.00 95.62 101 ILE A N 1
ATOM 826 C CA . ILE A 1 101 ? -8.352 -9.386 -12.868 1.00 95.62 101 ILE A CA 1
ATOM 827 C C . ILE A 1 101 ? -8.926 -8.369 -13.873 1.00 95.62 101 ILE A C 1
ATOM 829 O O . ILE A 1 101 ? -9.666 -8.775 -14.770 1.00 95.62 101 ILE A O 1
ATOM 833 N N . ASP A 1 102 ? -8.592 -7.073 -13.782 1.00 95.62 102 ASP A N 1
ATOM 834 C CA . ASP A 1 102 ? -9.058 -6.073 -14.755 1.00 95.62 102 ASP A CA 1
ATOM 835 C C . ASP A 1 102 ? -8.460 -6.367 -16.150 1.00 95.62 102 ASP A C 1
ATOM 837 O O . ASP A 1 102 ? -7.242 -6.517 -16.291 1.00 95.62 102 ASP A O 1
ATOM 841 N N . PRO A 1 103 ? -9.284 -6.480 -17.207 1.00 95.06 103 PRO A N 1
ATOM 842 C CA . PRO A 1 103 ? -8.826 -6.934 -18.520 1.00 95.06 103 PRO A CA 1
ATOM 843 C C . PRO A 1 103 ? -8.191 -5.823 -19.370 1.00 95.06 103 PRO A C 1
ATOM 845 O O . PRO A 1 103 ? -7.850 -6.070 -20.525 1.00 95.06 103 PRO A O 1
ATOM 848 N N . THR A 1 104 ? -8.074 -4.598 -18.852 1.00 95.75 104 THR A N 1
ATOM 849 C CA . THR A 1 104 ? -7.615 -3.451 -19.645 1.00 95.75 104 THR A CA 1
ATOM 850 C C . THR A 1 104 ? -6.139 -3.589 -19.990 1.00 95.75 104 THR A C 1
ATOM 852 O O . THR A 1 104 ? -5.323 -3.917 -19.130 1.00 95.75 104 THR A O 1
ATOM 855 N N . ASP A 1 105 ? -5.787 -3.303 -21.244 1.00 93.12 105 ASP A N 1
ATOM 856 C CA . ASP A 1 105 ? -4.395 -3.294 -21.690 1.00 93.12 105 ASP A CA 1
ATOM 857 C C . ASP A 1 105 ? -3.610 -2.201 -20.939 1.00 93.12 105 ASP A C 1
ATOM 859 O O . ASP A 1 105 ? -3.983 -1.024 -21.033 1.00 93.12 105 ASP A O 1
ATOM 863 N N . PRO A 1 106 ? -2.522 -2.533 -20.217 1.00 90.69 106 PRO A N 1
ATOM 864 C CA . PRO A 1 106 ? -1.709 -1.545 -19.513 1.00 90.69 106 PRO A CA 1
ATOM 865 C C . PRO A 1 106 ? -1.134 -0.458 -20.430 1.00 90.69 106 PRO A C 1
ATOM 867 O O . PRO A 1 106 ? -0.953 0.667 -19.973 1.00 90.69 106 PRO A O 1
ATOM 870 N N . ASN A 1 107 ? -0.905 -0.734 -21.718 1.00 91.00 107 ASN A N 1
ATOM 871 C CA . ASN A 1 107 ? -0.386 0.270 -22.657 1.00 91.00 107 ASN A CA 1
ATOM 872 C C . ASN A 1 107 ? -1.427 1.331 -23.042 1.00 91.00 107 ASN A C 1
ATOM 874 O O . ASN A 1 107 ? -1.072 2.396 -23.539 1.00 91.00 107 ASN A O 1
ATOM 878 N N . SER A 1 108 ? -2.713 1.053 -22.814 1.00 95.12 108 SER A N 1
ATOM 879 C CA . SER A 1 108 ? -3.788 2.019 -23.060 1.00 95.12 108 SER A CA 1
ATOM 880 C C . SER A 1 108 ? -3.941 3.048 -21.933 1.00 95.12 108 SER A C 1
ATOM 882 O O . SER A 1 108 ? -4.616 4.062 -22.112 1.00 95.12 108 SER A O 1
ATOM 884 N N . ILE A 1 109 ? -3.309 2.813 -20.778 1.00 94.88 109 ILE A N 1
ATOM 885 C CA . ILE A 1 109 ? -3.410 3.672 -19.598 1.00 94.88 109 ILE A CA 1
ATOM 886 C C . ILE A 1 109 ? -2.229 4.644 -19.586 1.00 94.88 109 ILE A C 1
ATOM 888 O O . ILE A 1 109 ? -1.096 4.278 -19.275 1.00 94.88 109 ILE A O 1
ATOM 892 N N . LEU A 1 110 ? -2.505 5.901 -19.936 1.00 93.88 110 LEU A N 1
ATOM 893 C CA . LEU A 1 110 ? -1.472 6.927 -20.126 1.00 93.88 110 LEU A CA 1
ATOM 894 C C . LEU A 1 110 ? -1.335 7.884 -18.937 1.00 93.88 110 LEU A C 1
ATOM 896 O O . LEU A 1 110 ? -0.297 8.523 -18.787 1.00 93.88 110 LEU A O 1
ATOM 900 N N . LYS A 1 111 ? -2.376 8.011 -18.107 1.00 94.31 111 LYS A N 1
ATOM 901 C CA . LYS A 1 111 ? -2.416 8.931 -16.964 1.00 94.31 111 LYS A CA 1
ATOM 902 C C . LYS A 1 111 ? -2.590 8.166 -15.662 1.00 94.31 111 LYS A C 1
ATOM 904 O O . LYS A 1 111 ? -3.361 7.211 -15.596 1.00 94.31 111 LYS A O 1
ATOM 909 N N . PHE A 1 112 ? -1.923 8.635 -14.609 1.00 93.75 112 PHE A N 1
ATOM 910 C CA . PHE A 1 112 ? -2.030 8.034 -13.278 1.00 93.75 112 PHE A CA 1
ATOM 911 C C . PHE A 1 112 ? -3.466 8.039 -12.734 1.00 93.75 112 PHE A C 1
ATOM 913 O O . PHE A 1 112 ? -3.894 7.076 -12.110 1.00 93.75 112 PHE A O 1
ATOM 920 N N . GLU A 1 113 ? -4.238 9.087 -13.021 1.00 94.12 113 GLU A N 1
ATOM 921 C CA . GLU A 1 113 ? -5.645 9.178 -12.614 1.00 94.12 113 GLU A CA 1
ATOM 922 C C . GLU A 1 113 ? -6.507 8.051 -13.203 1.00 94.12 113 GLU A C 1
ATOM 924 O O . GLU A 1 113 ? -7.345 7.496 -12.498 1.00 94.12 113 GLU A O 1
ATOM 929 N N . ASP A 1 114 ? -6.263 7.654 -14.457 1.00 95.56 114 ASP A N 1
ATOM 930 C CA . ASP A 1 114 ? -6.987 6.548 -15.094 1.00 95.56 114 ASP A CA 1
ATOM 931 C C . ASP A 1 114 ? -6.626 5.204 -14.446 1.00 95.56 114 ASP A C 1
ATOM 933 O O . ASP A 1 114 ? -7.492 4.348 -14.259 1.00 95.56 114 ASP A O 1
ATOM 937 N N . TYR A 1 115 ? -5.357 5.037 -14.053 1.00 94.56 115 TYR A N 1
ATOM 938 C CA . TYR A 1 115 ? -4.901 3.884 -13.277 1.00 94.56 115 TYR A CA 1
ATOM 939 C C . TYR A 1 115 ? -5.580 3.820 -11.901 1.00 94.56 115 TYR A C 1
ATOM 941 O O . TYR A 1 115 ? -6.111 2.775 -11.512 1.00 94.56 115 TYR A O 1
ATOM 949 N N . ASN A 1 116 ? -5.609 4.952 -11.191 1.00 95.06 116 ASN A N 1
ATOM 950 C CA . ASN A 1 116 ? -6.111 5.059 -9.822 1.00 95.06 116 ASN A CA 1
ATOM 951 C C . ASN A 1 116 ? -7.645 5.185 -9.730 1.00 95.06 116 ASN A C 1
ATOM 953 O O . ASN A 1 116 ? -8.217 5.163 -8.637 1.00 95.06 116 ASN A O 1
ATOM 957 N N . LYS A 1 117 ? -8.338 5.293 -10.870 1.00 96.06 117 LYS A N 1
ATOM 958 C CA . LYS A 1 117 ? -9.786 5.510 -10.943 1.00 96.06 117 LYS A CA 1
ATOM 959 C C . LYS A 1 1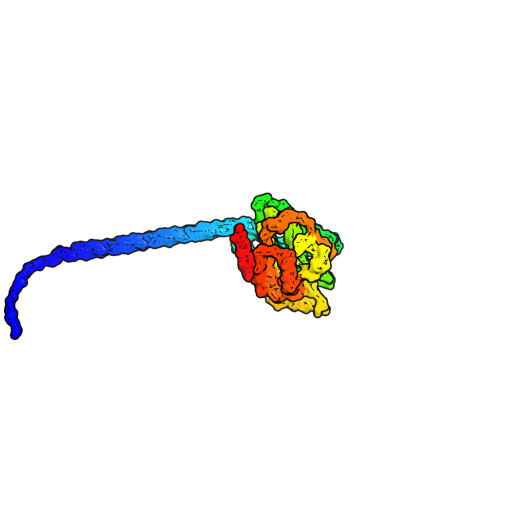17 ? -10.617 4.559 -10.066 1.00 96.06 117 LYS A C 1
ATOM 961 O O . LYS A 1 117 ? -11.504 5.065 -9.383 1.00 96.06 117 LYS A O 1
ATOM 966 N N . PRO A 1 118 ? -10.355 3.237 -9.999 1.00 97.25 118 PRO A N 1
ATOM 967 C CA . PRO A 1 118 ? -11.130 2.350 -9.127 1.00 97.25 118 PRO A CA 1
ATOM 968 C C . PRO A 1 118 ? -11.072 2.735 -7.641 1.00 97.25 118 PRO A C 1
ATOM 970 O O . PRO A 1 118 ? -12.079 2.634 -6.941 1.00 97.25 118 PRO A O 1
ATOM 973 N N . LEU A 1 119 ? -9.922 3.222 -7.159 1.00 96.81 119 LEU A N 1
ATOM 974 C CA . LEU A 1 119 ? -9.781 3.724 -5.791 1.00 96.81 119 LEU A CA 1
ATOM 975 C C . LEU A 1 119 ? -10.519 5.055 -5.608 1.00 96.81 119 LEU A C 1
ATOM 977 O O . LEU A 1 119 ? -11.225 5.233 -4.618 1.00 96.81 119 LEU A O 1
ATOM 981 N N . ILE A 1 120 ? -10.385 5.975 -6.565 1.00 95.81 120 ILE A N 1
ATOM 982 C CA . ILE A 1 120 ? -11.073 7.275 -6.544 1.00 95.81 120 ILE A CA 1
ATOM 983 C C . ILE A 1 120 ? -12.591 7.073 -6.502 1.00 95.81 120 ILE A C 1
ATOM 985 O O . ILE A 1 120 ? -13.271 7.679 -5.674 1.00 95.81 120 ILE A O 1
ATOM 989 N N . ASP A 1 121 ? -13.117 6.184 -7.343 1.00 97.31 121 ASP A N 1
ATOM 990 C CA . ASP A 1 121 ? -14.541 5.860 -7.392 1.00 97.31 121 ASP A CA 1
ATOM 991 C C . ASP A 1 121 ? -15.005 5.261 -6.053 1.00 97.31 121 ASP A C 1
ATOM 993 O O . ASP A 1 121 ? -16.012 5.711 -5.502 1.00 97.31 121 ASP A O 1
ATOM 997 N N . LEU A 1 122 ? -14.230 4.335 -5.470 1.00 95.62 122 LEU A N 1
ATOM 998 C CA . LEU A 1 122 ? -14.511 3.752 -4.152 1.00 95.62 122 LEU A CA 1
ATOM 999 C C . LEU A 1 122 ? -14.569 4.811 -3.036 1.00 95.62 122 LEU A C 1
ATOM 1001 O O . LEU A 1 122 ? -15.471 4.773 -2.202 1.00 95.62 122 LEU A O 1
ATOM 1005 N N . LEU A 1 123 ? -13.631 5.761 -3.006 1.00 95.44 123 LEU A N 1
ATOM 1006 C CA . LEU A 1 123 ? -13.607 6.817 -1.985 1.00 95.44 123 LEU A CA 1
ATOM 1007 C C . LEU A 1 123 ? -14.683 7.887 -2.225 1.00 95.44 123 LEU A C 1
ATOM 1009 O O . LEU A 1 123 ? -15.198 8.492 -1.277 1.00 95.44 123 LEU A O 1
ATOM 1013 N N . SER A 1 124 ? -15.065 8.118 -3.483 1.00 95.44 124 SER A N 1
ATOM 1014 C CA . SER A 1 124 ? -16.084 9.108 -3.841 1.00 95.44 124 SER A CA 1
ATOM 1015 C C . SER A 1 124 ? -17.464 8.762 -3.272 1.00 95.44 124 SER A C 1
ATOM 1017 O O . SER A 1 124 ? -18.155 9.663 -2.795 1.00 95.44 124 SER A O 1
ATOM 1019 N N . ILE A 1 125 ? -17.815 7.471 -3.217 1.00 94.44 125 ILE A N 1
ATOM 1020 C CA . ILE A 1 125 ? -19.124 6.992 -2.744 1.00 94.44 125 ILE A CA 1
ATOM 1021 C C . ILE A 1 125 ? -19.251 6.914 -1.217 1.00 94.44 125 ILE A C 1
ATOM 1023 O O . ILE A 1 125 ? -20.349 6.693 -0.711 1.00 94.44 125 ILE A O 1
ATOM 1027 N N . LEU A 1 126 ? -18.151 7.078 -0.474 1.00 90.81 126 LEU A N 1
ATOM 1028 C CA . LEU A 1 126 ? -18.195 7.085 0.988 1.00 90.81 126 LEU A CA 1
ATOM 1029 C C . LEU A 1 126 ? -19.014 8.287 1.500 1.00 90.81 126 LEU A C 1
ATOM 1031 O O . LEU A 1 126 ? -18.819 9.396 0.988 1.00 90.81 126 LEU A O 1
ATOM 1035 N N . PRO A 1 127 ? -19.880 8.111 2.512 1.00 89.44 127 PRO A N 1
ATOM 1036 C CA . PRO A 1 127 ? -20.547 9.223 3.190 1.00 89.44 127 PRO A CA 1
ATOM 1037 C C . PRO A 1 127 ? -19.552 10.273 3.709 1.00 89.44 127 PRO A C 1
ATOM 1039 O O . PRO A 1 127 ? -18.422 9.942 4.049 1.00 89.44 127 PRO A O 1
ATOM 1042 N N . GLU A 1 128 ? -19.962 11.543 3.809 1.00 83.38 128 GLU A N 1
ATOM 1043 C CA . GLU A 1 128 ? -19.071 12.638 4.251 1.00 83.38 128 GLU A CA 1
ATOM 1044 C C . GLU A 1 128 ? -18.479 12.433 5.652 1.00 83.38 128 GLU A C 1
ATOM 1046 O O . GLU A 1 128 ? -17.373 12.893 5.921 1.00 83.38 128 GLU A O 1
ATOM 1051 N N . ASN A 1 129 ? -19.200 11.732 6.529 1.00 84.62 129 ASN A N 1
ATOM 1052 C CA . ASN A 1 129 ? -18.775 11.472 7.904 1.00 84.62 129 ASN A CA 1
ATOM 1053 C C . ASN A 1 129 ? -17.987 10.163 8.059 1.00 84.62 129 ASN A C 1
ATOM 1055 O O . ASN A 1 129 ? -17.480 9.889 9.147 1.00 84.62 129 ASN A O 1
ATOM 1059 N N . ASP A 1 130 ? -17.879 9.363 6.997 1.00 89.19 130 ASP A N 1
ATOM 1060 C CA . ASP A 1 130 ? -17.182 8.084 7.040 1.00 89.19 130 ASP A CA 1
ATOM 1061 C C . ASP A 1 130 ? -15.715 8.288 6.665 1.00 89.19 130 ASP A C 1
ATOM 1063 O O . ASP A 1 130 ? -15.380 8.912 5.654 1.00 89.19 130 ASP A O 1
ATOM 1067 N N . LYS A 1 131 ? -14.826 7.715 7.478 1.00 92.75 131 LYS A N 1
ATOM 1068 C CA . LYS A 1 131 ? -13.390 7.710 7.217 1.00 92.75 131 LYS A CA 1
ATOM 1069 C C . LYS A 1 131 ? -12.854 6.295 7.084 1.00 92.75 131 LYS A C 1
ATOM 1071 O O . LYS A 1 131 ? -13.321 5.370 7.750 1.00 92.75 131 LYS A O 1
ATOM 1076 N N . VAL A 1 132 ? -11.826 6.143 6.257 1.00 95.69 132 VAL A N 1
ATOM 1077 C CA . VAL A 1 132 ? -11.127 4.869 6.055 1.00 95.69 132 VAL A CA 1
ATOM 1078 C C . VAL A 1 132 ? -9.698 4.916 6.579 1.00 95.69 132 VAL A C 1
ATOM 1080 O O . VAL A 1 132 ? -9.075 5.977 6.655 1.00 95.69 132 VAL A O 1
ATOM 1083 N N . ILE A 1 133 ? -9.164 3.742 6.894 1.00 96.75 133 ILE A N 1
ATOM 1084 C CA . ILE A 1 133 ? -7.728 3.510 7.020 1.00 96.75 133 ILE A CA 1
ATOM 1085 C C . ILE A 1 133 ? -7.241 3.060 5.649 1.00 96.75 133 ILE A C 1
ATOM 1087 O O . ILE A 1 133 ? -7.609 1.985 5.165 1.00 96.75 133 ILE A O 1
ATOM 1091 N N . LEU A 1 134 ? -6.450 3.910 5.008 1.00 97.38 134 LEU A N 1
ATOM 1092 C CA . LEU A 1 134 ? -5.963 3.690 3.657 1.00 97.38 134 LEU A CA 1
ATOM 1093 C C . LEU A 1 134 ? -4.534 3.152 3.719 1.00 97.38 134 LEU A C 1
ATOM 1095 O O . LEU A 1 134 ? -3.644 3.819 4.237 1.00 97.38 134 LEU A O 1
ATOM 1099 N N . VAL A 1 135 ? -4.309 1.946 3.207 1.00 97.75 135 VAL A N 1
ATOM 1100 C CA . VAL A 1 135 ? -3.017 1.254 3.282 1.00 97.75 135 VAL A CA 1
ATOM 1101 C C . VAL A 1 135 ? -2.485 1.043 1.874 1.00 97.75 135 VAL A C 1
ATOM 1103 O O . VAL A 1 135 ? -3.152 0.415 1.060 1.00 97.75 135 VAL A O 1
ATOM 1106 N N . GLY A 1 136 ? -1.290 1.545 1.581 1.00 94.56 136 GLY A N 1
ATOM 1107 C CA . GLY A 1 136 ? -0.633 1.407 0.284 1.00 94.56 136 GLY A CA 1
ATOM 1108 C C . GLY A 1 136 ? 0.636 0.585 0.392 1.00 94.56 136 GLY A C 1
ATOM 1109 O O . GLY A 1 136 ? 1.490 0.867 1.230 1.00 94.56 136 GLY A O 1
ATOM 1110 N N . HIS A 1 137 ? 0.781 -0.405 -0.482 1.00 92.19 137 HIS A N 1
ATOM 1111 C CA . HIS A 1 137 ? 1.994 -1.215 -0.607 1.00 92.19 137 HIS A CA 1
ATOM 1112 C C . HIS A 1 137 ? 2.661 -0.993 -1.964 1.00 92.19 137 HIS A C 1
ATOM 1114 O O . HIS A 1 137 ? 1.987 -0.825 -2.984 1.00 92.19 137 HIS A O 1
ATOM 1120 N N . SER A 1 138 ? 3.993 -0.989 -1.994 1.00 76.44 138 SER A N 1
ATOM 1121 C CA . SER A 1 138 ? 4.722 -1.104 -3.258 1.00 76.44 138 SER A CA 1
ATOM 1122 C C . SER A 1 138 ? 4.662 -2.529 -3.761 1.00 76.44 138 SER A C 1
ATOM 1124 O O . SER A 1 138 ? 4.922 -3.439 -3.006 1.00 76.44 138 SER A O 1
ATOM 1126 N N . ALA A 1 139 ? 4.409 -2.761 -5.039 1.00 58.03 139 ALA A N 1
ATOM 1127 C CA . ALA A 1 139 ? 4.511 -4.120 -5.546 1.00 58.03 139 ALA A CA 1
ATOM 1128 C C . ALA A 1 139 ? 5.904 -4.366 -6.114 1.00 58.03 139 ALA A C 1
ATOM 1130 O O . ALA A 1 139 ? 6.451 -3.523 -6.824 1.00 58.03 139 ALA A O 1
ATOM 1131 N N . GLY A 1 140 ? 6.409 -5.574 -5.870 1.00 44.81 140 GLY A N 1
ATOM 1132 C CA . GLY A 1 140 ? 7.564 -6.159 -6.555 1.00 44.81 140 GLY A CA 1
ATOM 1133 C C . GLY A 1 140 ? 7.159 -7.167 -7.642 1.00 44.81 140 GLY A C 1
ATOM 1134 O O . GLY A 1 140 ? 7.884 -8.118 -7.929 1.00 44.81 140 GLY A O 1
ATOM 1135 N N . GLY A 1 141 ? 5.973 -6.995 -8.239 1.00 40.81 141 GLY A N 1
ATOM 1136 C CA . GLY A 1 141 ? 5.491 -7.812 -9.355 1.00 40.81 141 GLY A CA 1
ATOM 1137 C C . GLY A 1 141 ? 6.160 -7.405 -10.669 1.00 40.81 141 GLY A C 1
ATOM 1138 O O . GLY A 1 141 ? 5.671 -6.532 -11.380 1.00 40.81 141 GLY A O 1
ATOM 1139 N N . LEU A 1 142 ? 7.296 -8.021 -10.998 1.00 43.28 142 LEU A N 1
ATOM 1140 C CA . LEU A 1 142 ? 8.032 -7.771 -12.241 1.00 43.28 142 LEU A CA 1
ATOM 1141 C C . LEU A 1 142 ? 7.520 -8.639 -13.384 1.00 43.28 142 LEU A C 1
ATOM 1143 O O . LEU A 1 142 ? 8.067 -9.697 -13.698 1.00 43.28 142 LEU A O 1
ATOM 1147 N N . SER A 1 143 ? 6.496 -8.155 -14.069 1.00 39.22 143 SER A N 1
ATOM 1148 C CA . SER A 1 143 ? 6.070 -8.776 -15.320 1.00 39.22 143 SER A CA 1
ATOM 1149 C C . SER A 1 143 ? 6.899 -8.232 -16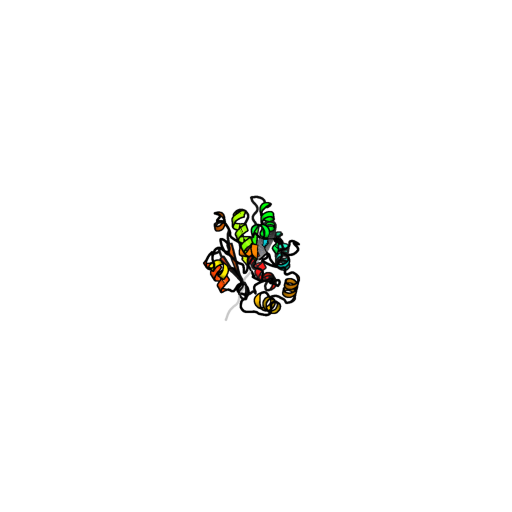.475 1.00 39.22 143 SER A C 1
ATOM 1151 O O . SER A 1 143 ? 6.625 -7.163 -17.004 1.00 39.22 143 SER A O 1
ATOM 1153 N N . VAL A 1 144 ? 7.917 -9.006 -16.849 1.00 37.12 144 VAL A N 1
ATOM 1154 C CA . VAL A 1 144 ? 8.623 -9.099 -18.144 1.00 37.12 144 VAL A CA 1
ATOM 1155 C C . VAL A 1 144 ? 9.285 -7.839 -18.736 1.00 37.12 144 VAL A C 1
ATOM 1157 O O . VAL A 1 144 ? 10.350 -8.002 -19.339 1.00 37.12 144 VAL A O 1
ATOM 1160 N N . ILE A 1 145 ? 8.791 -6.613 -18.565 1.00 36.34 145 ILE A N 1
ATOM 1161 C CA . ILE A 1 145 ? 9.371 -5.408 -19.177 1.00 36.34 145 ILE A CA 1
ATOM 1162 C C . ILE A 1 145 ? 9.256 -4.219 -18.210 1.00 36.34 145 ILE A C 1
ATOM 1164 O O . ILE A 1 145 ? 8.173 -3.695 -18.010 1.00 36.34 145 ILE A O 1
ATOM 1168 N N . LEU A 1 146 ? 10.420 -3.816 -17.684 1.00 40.78 146 LEU A N 1
ATOM 1169 C CA . LEU A 1 146 ? 10.804 -2.491 -17.179 1.00 40.78 146 LEU A CA 1
ATOM 1170 C C . LEU A 1 146 ? 10.026 -1.871 -15.997 1.00 40.78 146 LEU A C 1
ATOM 1172 O O . LEU A 1 146 ? 8.825 -1.696 -16.010 1.00 40.78 146 LEU A O 1
ATOM 1176 N N . VAL A 1 147 ? 10.818 -1.417 -15.024 1.00 43.84 147 VAL A N 1
ATOM 1177 C CA . VAL A 1 147 ? 10.536 -0.454 -13.950 1.00 43.84 147 VAL A CA 1
ATOM 1178 C C . VAL A 1 147 ? 9.498 -0.856 -12.893 1.00 43.84 147 VAL A C 1
ATOM 1180 O O . VAL A 1 147 ? 8.300 -0.588 -13.001 1.00 43.84 147 VAL A O 1
ATOM 1183 N N . GLY A 1 148 ? 10.002 -1.409 -11.785 1.00 49.03 148 GLY A N 1
ATOM 1184 C CA . GLY A 1 148 ? 9.268 -1.425 -10.525 1.00 49.03 148 GLY A CA 1
ATOM 1185 C C . GLY A 1 148 ? 9.034 0.012 -10.077 1.00 49.03 148 GLY A C 1
ATOM 1186 O O . GLY A 1 148 ? 9.974 0.703 -9.723 1.00 49.03 148 GLY A O 1
ATOM 1187 N N . HIS A 1 149 ? 7.793 0.473 -10.130 1.00 54.22 149 HIS A N 1
ATOM 1188 C CA . HIS A 1 149 ? 7.361 1.707 -9.488 1.00 54.22 149 HIS A CA 1
ATOM 1189 C C . HIS A 1 149 ? 6.329 1.346 -8.419 1.00 54.22 149 HIS A C 1
ATOM 1191 O O . HIS A 1 149 ? 5.400 0.578 -8.678 1.00 54.22 149 HIS A O 1
ATOM 1197 N N . SER A 1 150 ? 6.431 1.918 -7.222 1.00 63.94 150 SER A N 1
ATOM 1198 C CA . SER A 1 150 ? 5.416 1.700 -6.187 1.00 63.94 150 SER A CA 1
ATOM 1199 C C . SER A 1 150 ? 4.112 2.419 -6.541 1.00 63.94 150 SER A C 1
ATOM 1201 O O . SER A 1 150 ? 3.907 3.588 -6.222 1.00 63.94 150 SER A O 1
ATOM 1203 N N . ALA A 1 151 ? 3.192 1.720 -7.199 1.00 77.44 151 ALA A N 1
ATOM 1204 C CA . ALA A 1 151 ? 1.909 2.318 -7.546 1.00 77.44 151 ALA A CA 1
ATOM 1205 C C . ALA A 1 151 ? 0.981 2.495 -6.328 1.00 77.44 151 ALA A C 1
ATOM 1207 O O . ALA A 1 151 ? 0.201 3.442 -6.296 1.00 77.44 151 ALA A O 1
ATOM 1208 N N . GLY A 1 152 ? 1.073 1.628 -5.312 1.00 81.62 152 GLY A N 1
ATOM 1209 C CA . GLY A 1 152 ? 0.179 1.668 -4.153 1.00 81.62 152 GLY A CA 1
ATOM 1210 C C . GLY A 1 152 ? 0.460 2.861 -3.248 1.00 81.62 152 GLY A C 1
ATOM 1211 O O . GLY A 1 152 ? -0.471 3.570 -2.887 1.00 81.62 152 GLY A O 1
ATOM 1212 N N . GLY A 1 153 ? 1.733 3.159 -2.963 1.00 90.69 153 GLY A N 1
ATOM 1213 C CA . GLY A 1 153 ? 2.112 4.361 -2.210 1.00 90.69 153 GLY A CA 1
ATOM 1214 C C . GLY A 1 153 ? 1.688 5.657 -2.910 1.00 90.69 153 GLY A C 1
ATOM 1215 O O . GLY A 1 153 ? 1.034 6.503 -2.304 1.00 90.69 153 GLY A O 1
ATOM 1216 N N . LEU A 1 154 ? 1.938 5.763 -4.220 1.00 92.88 154 LEU A N 1
ATOM 1217 C CA . LEU A 1 154 ? 1.483 6.897 -5.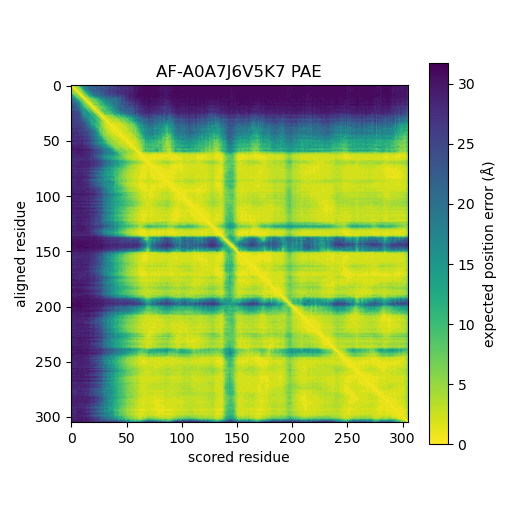036 1.00 92.88 154 LEU A CA 1
ATOM 1218 C C . LEU A 1 154 ? -0.046 7.038 -5.043 1.00 92.88 154 LEU A C 1
ATOM 1220 O O . LEU A 1 154 ? -0.562 8.150 -4.976 1.00 92.88 154 LEU A O 1
ATOM 1224 N N . SER A 1 155 ? -0.772 5.918 -5.075 1.00 94.75 155 SER A N 1
ATOM 1225 C CA . SER A 1 155 ? -2.240 5.906 -5.043 1.00 94.75 155 SER A CA 1
ATOM 1226 C C . SER A 1 155 ? -2.779 6.418 -3.708 1.00 94.75 155 SER A C 1
ATOM 1228 O O . SER A 1 155 ? -3.773 7.143 -3.687 1.00 94.75 155 SER A O 1
ATOM 1230 N N . VAL A 1 156 ? -2.101 6.090 -2.600 1.00 95.12 156 VAL A N 1
ATOM 1231 C CA . VAL A 1 156 ? -2.408 6.647 -1.276 1.00 95.12 156 VAL A CA 1
ATOM 1232 C C . VAL A 1 156 ? -2.156 8.148 -1.247 1.00 95.12 156 VAL A C 1
ATOM 1234 O O . VAL A 1 156 ? -3.015 8.887 -0.774 1.00 95.12 156 VAL A O 1
ATOM 1237 N N . THR A 1 157 ? -1.028 8.624 -1.776 1.00 94.94 157 THR A N 1
ATOM 1238 C CA . THR A 1 157 ? -0.745 10.066 -1.819 1.00 94.94 157 THR A CA 1
ATOM 1239 C C . THR A 1 157 ? -1.774 10.833 -2.658 1.00 94.94 157 THR A C 1
ATOM 1241 O O . THR A 1 157 ? -2.301 11.844 -2.194 1.00 94.94 157 THR A O 1
ATOM 1244 N N . ASP A 1 158 ? -2.128 10.339 -3.846 1.00 95.06 158 ASP A N 1
ATOM 1245 C CA . ASP A 1 158 ? -3.179 10.937 -4.687 1.00 95.06 158 ASP A CA 1
ATOM 1246 C C . ASP A 1 158 ? -4.539 10.967 -3.966 1.00 95.06 158 ASP A C 1
ATOM 1248 O O . ASP A 1 158 ? -5.246 11.976 -3.971 1.00 95.06 158 ASP A O 1
ATOM 1252 N N . ALA A 1 159 ? -4.890 9.880 -3.274 1.00 95.19 159 ALA A N 1
ATOM 1253 C CA . ALA A 1 159 ? -6.118 9.805 -2.494 1.00 95.19 159 ALA A CA 1
ATOM 1254 C C . ALA A 1 159 ? -6.133 10.795 -1.318 1.00 95.19 159 ALA A C 1
ATOM 1256 O O . ALA A 1 159 ? -7.173 11.394 -1.062 1.00 95.19 159 ALA A O 1
ATOM 1257 N N . ILE A 1 160 ? -5.005 11.017 -0.636 1.00 95.25 160 ILE A N 1
ATOM 1258 C CA . ILE A 1 160 ? -4.887 12.053 0.404 1.00 95.25 160 ILE A CA 1
ATOM 1259 C C . ILE A 1 160 ? -5.161 13.436 -0.190 1.00 95.25 160 ILE A C 1
ATOM 1261 O O . ILE A 1 160 ? -5.947 14.197 0.375 1.00 95.25 160 ILE A O 1
ATOM 1265 N N . HIS A 1 161 ? -4.573 13.741 -1.350 1.00 94.56 161 HIS A N 1
ATOM 1266 C CA . HIS A 1 161 ? -4.772 15.032 -2.002 1.00 94.56 161 HIS A CA 1
ATOM 1267 C C . HIS A 1 161 ? -6.229 15.311 -2.376 1.00 94.56 161 HIS A C 1
ATOM 1269 O O . HI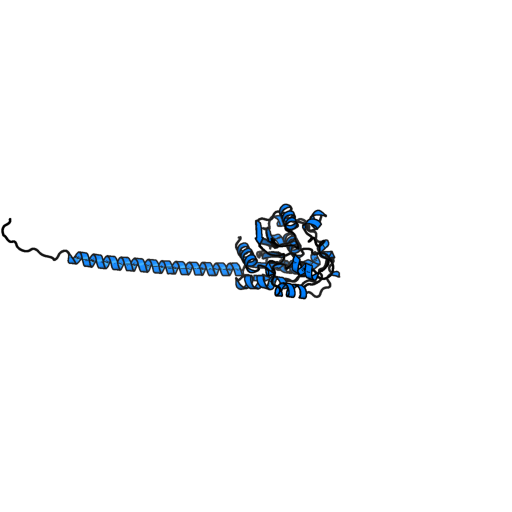S A 1 161 ? -6.678 16.453 -2.306 1.00 94.56 161 HIS A O 1
ATOM 1275 N N . ARG A 1 162 ? -6.970 14.273 -2.773 1.00 93.62 162 ARG A N 1
ATOM 1276 C CA . ARG A 1 162 ? -8.356 14.392 -3.255 1.00 93.62 162 ARG A CA 1
ATOM 1277 C C . ARG A 1 162 ? -9.404 14.203 -2.159 1.00 93.62 162 ARG A C 1
ATOM 1279 O O . ARG A 1 162 ? -10.484 14.784 -2.232 1.00 93.62 162 ARG A O 1
ATOM 1286 N N . PHE A 1 163 ? -9.111 13.366 -1.166 1.00 94.31 163 PHE A N 1
ATOM 1287 C CA . PHE A 1 163 ? -10.082 12.843 -0.202 1.00 94.31 163 PHE A CA 1
ATOM 1288 C C . PHE A 1 163 ? -9.570 12.865 1.242 1.00 94.31 163 PHE A C 1
ATOM 1290 O O . PHE A 1 163 ? -10.035 12.064 2.051 1.00 94.31 163 PHE A O 1
ATOM 1297 N N . GLY A 1 164 ? -8.660 13.774 1.606 1.00 93.25 164 GLY A N 1
ATOM 1298 C CA . GLY A 1 164 ? -8.072 13.807 2.952 1.00 93.25 164 GLY A CA 1
ATOM 1299 C C . GLY A 1 164 ? -9.101 13.792 4.093 1.00 93.25 164 GLY A C 1
ATOM 1300 O O . GLY A 1 164 ? -8.938 13.059 5.061 1.00 93.25 164 GLY A O 1
ATOM 1301 N N . LYS A 1 165 ? -10.252 14.460 3.931 1.00 93.12 165 LYS A N 1
ATOM 1302 C CA . LYS A 1 165 ? -11.352 14.441 4.920 1.00 93.12 165 LYS A CA 1
ATOM 1303 C C . LYS A 1 165 ? -11.984 13.060 5.145 1.00 93.12 165 LYS A C 1
ATOM 1305 O O . LYS A 1 165 ? -12.538 12.823 6.215 1.00 93.12 165 LYS A O 1
ATOM 1310 N N . LYS A 1 166 ? -11.889 12.160 4.162 1.00 94.50 166 LYS A N 1
ATOM 1311 C CA . LYS A 1 166 ? -12.403 10.780 4.204 1.00 94.50 166 LYS A CA 1
ATOM 1312 C C . LYS A 1 166 ? -11.333 9.760 4.607 1.00 94.50 166 LYS A C 1
ATOM 1314 O O . LYS A 1 166 ? -11.602 8.560 4.623 1.00 94.50 166 LYS A O 1
ATOM 1319 N N . ILE A 1 167 ? -10.115 10.200 4.916 1.00 94.56 167 ILE A N 1
ATOM 1320 C CA . ILE A 1 167 ? -9.013 9.325 5.317 1.00 94.56 167 ILE A CA 1
ATOM 1321 C C . ILE A 1 167 ? -8.684 9.633 6.774 1.00 94.56 167 ILE A C 1
ATOM 1323 O O . ILE A 1 167 ? -8.335 10.756 7.121 1.00 94.56 167 ILE A O 1
ATOM 1327 N N . ASN A 1 168 ? -8.831 8.632 7.642 1.00 93.81 168 ASN A N 1
ATOM 1328 C CA . ASN A 1 168 ? -8.460 8.766 9.049 1.00 93.81 168 ASN A CA 1
ATOM 1329 C C . ASN A 1 168 ? -6.945 8.653 9.214 1.00 93.81 168 ASN A C 1
ATOM 1331 O O . ASN A 1 168 ? -6.299 9.516 9.796 1.00 93.81 168 ASN A O 1
ATOM 1335 N N . VAL A 1 169 ? -6.386 7.578 8.657 1.00 95.69 169 VAL A N 1
ATOM 1336 C CA . VAL A 1 169 ? -4.954 7.290 8.687 1.00 95.69 169 VAL A CA 1
ATOM 1337 C C . VAL A 1 169 ? -4.537 6.747 7.328 1.00 95.69 169 VAL A C 1
ATOM 1339 O O . VAL A 1 169 ? -5.211 5.879 6.767 1.00 95.69 169 VAL A O 1
ATOM 1342 N N . ALA A 1 170 ? -3.413 7.239 6.820 1.00 96.75 170 ALA A N 1
ATOM 1343 C CA . ALA A 1 170 ? -2.738 6.706 5.649 1.00 96.75 170 ALA A CA 1
ATOM 1344 C C . ALA A 1 170 ? -1.491 5.918 6.070 1.00 96.75 170 ALA A C 1
ATOM 1346 O O . ALA A 1 170 ? -0.619 6.446 6.757 1.00 96.75 170 ALA A O 1
ATOM 1347 N N . VAL A 1 171 ? -1.391 4.661 5.650 1.00 97.19 171 VAL A N 1
ATOM 1348 C CA . VAL A 1 171 ? -0.290 3.758 5.999 1.00 97.19 171 VAL A CA 1
ATOM 1349 C C . VAL A 1 171 ? 0.470 3.374 4.737 1.00 97.19 171 VAL A C 1
ATOM 1351 O O . VAL A 1 171 ? -0.101 2.808 3.809 1.00 97.19 171 VAL A O 1
ATOM 1354 N N . TYR A 1 172 ? 1.768 3.646 4.718 1.00 97.19 172 TYR A N 1
ATOM 1355 C CA . TYR A 1 172 ? 2.678 3.276 3.638 1.00 97.19 172 TYR A CA 1
ATOM 1356 C C . TYR A 1 172 ? 3.477 2.049 4.073 1.00 97.19 172 TYR A C 1
ATOM 1358 O O . TYR A 1 172 ? 4.174 2.108 5.079 1.00 97.19 172 TYR A O 1
ATOM 1366 N N . VAL A 1 173 ? 3.383 0.936 3.348 1.00 95.88 173 VAL A N 1
ATOM 1367 C CA . VAL A 1 173 ? 4.059 -0.327 3.689 1.00 95.88 173 VAL A CA 1
ATOM 1368 C C . VAL A 1 173 ? 5.130 -0.613 2.653 1.00 95.88 173 VAL A C 1
ATOM 1370 O O . VAL A 1 173 ? 4.777 -0.938 1.520 1.00 95.88 173 VAL A O 1
ATOM 1373 N N . GLY A 1 174 ? 6.411 -0.445 3.008 1.00 92.00 174 GLY A N 1
ATOM 1374 C CA . GLY A 1 174 ? 7.526 -0.590 2.057 1.00 92.00 174 GLY A CA 1
ATOM 1375 C C . GLY A 1 174 ? 7.259 0.149 0.738 1.00 92.00 174 GLY A C 1
ATOM 1376 O O . GLY A 1 174 ? 7.489 -0.388 -0.343 1.00 92.00 174 GLY A O 1
ATOM 1377 N N . ALA A 1 175 ? 6.630 1.328 0.818 1.00 92.12 175 ALA A N 1
ATOM 1378 C CA . ALA A 1 175 ? 5.998 2.001 -0.313 1.00 92.12 175 ALA A CA 1
ATOM 1379 C C . ALA A 1 175 ? 6.661 3.332 -0.659 1.00 92.12 175 ALA A C 1
ATOM 1381 O O . ALA A 1 175 ? 7.273 3.973 0.196 1.00 92.12 175 ALA A O 1
ATOM 1382 N N . THR A 1 176 ? 6.496 3.782 -1.904 1.00 92.31 176 THR A N 1
ATOM 1383 C CA . THR A 1 176 ? 6.908 5.134 -2.294 1.00 92.31 176 THR A CA 1
ATOM 1384 C C . THR A 1 176 ? 6.011 6.146 -1.600 1.00 92.31 176 THR A C 1
ATOM 1386 O O . THR A 1 176 ? 4.797 6.148 -1.799 1.00 92.31 176 THR A O 1
ATOM 1389 N N . MET A 1 177 ? 6.613 7.000 -0.777 1.00 93.50 177 MET A N 1
ATOM 1390 C CA . MET A 1 177 ? 5.929 8.046 -0.021 1.00 93.50 177 MET A CA 1
ATOM 1391 C C . MET A 1 177 ? 6.504 9.398 -0.440 1.00 93.50 177 MET A C 1
ATOM 1393 O O . MET A 1 177 ? 7.402 9.947 0.194 1.00 93.50 177 MET A O 1
ATOM 1397 N N . LEU A 1 178 ? 5.993 9.919 -1.554 1.00 92.94 178 LEU A N 1
ATOM 1398 C CA . LEU A 1 178 ? 6.439 11.176 -2.148 1.00 92.94 178 LEU A CA 1
ATOM 1399 C C . LEU A 1 178 ? 5.283 12.158 -2.187 1.00 92.94 178 LEU A C 1
ATOM 1401 O O . LEU A 1 178 ? 4.328 11.933 -2.921 1.00 92.94 178 LEU A O 1
ATOM 1405 N N . ARG A 1 179 ? 5.417 13.279 -1.472 1.00 93.31 179 ARG A N 1
ATOM 1406 C CA . ARG A 1 179 ? 4.347 14.273 -1.281 1.00 93.31 179 ARG A CA 1
ATOM 1407 C C . ARG A 1 179 ? 3.671 14.710 -2.578 1.00 93.31 179 ARG A C 1
ATOM 1409 O O . ARG A 1 179 ? 2.485 14.965 -2.567 1.00 93.31 179 ARG A O 1
ATOM 1416 N N . ARG A 1 180 ? 4.413 14.808 -3.684 1.00 93.12 180 ARG A N 1
ATOM 1417 C CA . ARG A 1 180 ? 3.902 15.302 -4.973 1.00 93.12 180 ARG A CA 1
ATOM 1418 C C . ARG A 1 180 ? 4.155 14.351 -6.147 1.00 93.12 180 ARG A C 1
ATOM 1420 O O . ARG A 1 180 ? 4.072 14.780 -7.297 1.00 93.12 180 ARG A O 1
ATOM 1427 N N . GLY A 1 181 ? 4.472 13.087 -5.871 1.00 91.25 181 GLY A N 1
ATOM 1428 C CA . GLY A 1 181 ? 4.900 12.128 -6.892 1.00 91.25 181 GLY A CA 1
ATOM 1429 C C . GLY A 1 181 ? 6.294 12.435 -7.459 1.00 91.25 181 GLY A C 1
ATOM 1430 O O . GLY A 1 181 ? 7.140 13.005 -6.767 1.00 91.25 181 GLY A O 1
ATOM 1431 N N . PHE A 1 182 ? 6.544 12.049 -8.711 1.00 92.00 182 PHE A N 1
ATOM 1432 C CA . PHE A 1 182 ? 7.852 12.145 -9.369 1.00 92.00 182 PHE A CA 1
ATOM 1433 C C . PHE A 1 182 ? 8.070 13.512 -10.040 1.00 92.00 182 PHE A C 1
ATOM 1435 O O . PHE A 1 182 ? 7.876 13.663 -11.244 1.00 92.00 182 PHE A O 1
ATOM 1442 N N . LEU A 1 183 ? 8.467 14.529 -9.265 1.00 90.25 183 LEU A N 1
ATOM 1443 C CA . LEU A 1 183 ? 8.731 15.878 -9.795 1.00 90.25 183 LEU A CA 1
ATOM 1444 C C . LEU A 1 183 ? 10.192 16.132 -10.165 1.00 90.25 183 LEU A C 1
ATOM 1446 O O . LEU A 1 183 ? 10.474 16.968 -11.022 1.00 90.25 183 LEU A O 1
ATOM 1450 N N . THR A 1 184 ? 11.118 15.476 -9.476 1.00 91.44 184 THR A N 1
ATOM 1451 C CA . THR A 1 184 ? 12.557 15.709 -9.601 1.00 91.44 184 THR A CA 1
ATOM 1452 C C . THR A 1 184 ? 13.303 14.399 -9.814 1.00 91.44 184 THR A C 1
ATOM 1454 O O . THR A 1 184 ? 12.831 13.336 -9.417 1.00 91.44 184 THR A O 1
ATOM 1457 N N . ASP A 1 185 ? 14.522 14.467 -10.349 1.00 88.75 185 ASP A N 1
ATOM 1458 C CA . ASP A 1 185 ? 15.384 13.282 -10.473 1.00 88.75 185 ASP A CA 1
ATOM 1459 C C . ASP A 1 185 ? 15.662 12.623 -9.112 1.00 88.75 185 ASP A C 1
ATOM 1461 O O . ASP A 1 185 ? 15.818 11.408 -9.024 1.00 88.75 185 ASP A O 1
ATOM 1465 N N . ALA A 1 186 ? 15.672 13.412 -8.030 1.00 89.25 186 ALA A N 1
ATOM 1466 C CA . ALA A 1 186 ? 15.770 12.890 -6.671 1.00 89.25 186 ALA A CA 1
ATOM 1467 C C . ALA A 1 186 ? 14.527 12.071 -6.280 1.00 89.25 186 ALA A C 1
ATOM 1469 O O . ALA A 1 186 ? 14.670 11.021 -5.669 1.00 89.25 186 ALA A O 1
ATOM 1470 N N . ASP A 1 187 ? 13.321 12.501 -6.674 1.00 88.44 187 ASP A N 1
ATOM 1471 C CA . ASP A 1 187 ? 12.092 11.721 -6.455 1.00 88.44 187 ASP A CA 1
ATOM 1472 C C . ASP A 1 187 ? 12.139 10.381 -7.189 1.00 88.44 187 ASP A C 1
ATOM 1474 O O . ASP A 1 187 ? 11.734 9.360 -6.641 1.00 88.44 187 ASP A O 1
ATOM 1478 N N . ILE A 1 188 ? 12.652 10.376 -8.421 1.00 87.06 188 ILE A N 1
ATOM 1479 C CA . ILE A 1 188 ? 12.811 9.150 -9.208 1.00 87.06 188 ILE A CA 1
ATOM 1480 C C . ILE A 1 188 ? 13.836 8.237 -8.532 1.00 87.06 188 ILE A C 1
ATOM 1482 O O . ILE A 1 188 ? 13.555 7.065 -8.301 1.00 87.06 188 ILE A O 1
ATOM 1486 N N . LYS A 1 189 ? 14.999 8.776 -8.155 1.00 86.81 189 LYS A N 1
ATOM 1487 C CA . LYS A 1 189 ? 16.054 8.021 -7.470 1.00 86.81 189 LYS A CA 1
ATOM 1488 C C . LYS A 1 189 ? 15.565 7.391 -6.161 1.00 86.81 189 LYS A C 1
ATOM 1490 O O . LYS A 1 189 ? 15.899 6.243 -5.876 1.00 86.81 189 LYS A O 1
ATOM 1495 N N . ASP A 1 190 ? 14.808 8.135 -5.363 1.00 85.25 190 ASP A N 1
ATOM 1496 C CA . ASP A 1 190 ? 14.381 7.683 -4.038 1.00 85.25 190 ASP A CA 1
ATOM 1497 C C . ASP A 1 190 ? 13.118 6.805 -4.111 1.00 85.25 190 ASP A C 1
ATOM 1499 O O . ASP A 1 190 ? 12.949 5.899 -3.303 1.00 85.25 190 ASP A O 1
ATOM 1503 N N . GLY A 1 191 ? 12.225 7.050 -5.075 1.00 76.25 191 GLY A N 1
ATOM 1504 C CA . GLY A 1 191 ? 10.917 6.398 -5.163 1.00 76.25 191 GLY A CA 1
ATOM 1505 C C . GLY A 1 191 ? 10.793 5.279 -6.198 1.00 76.25 191 GLY A C 1
ATOM 1506 O O . GLY A 1 191 ? 9.746 4.627 -6.238 1.00 76.25 191 GLY A O 1
ATOM 1507 N N . VAL A 1 192 ? 11.805 5.054 -7.041 1.00 81.25 192 VAL A N 1
ATOM 1508 C CA . VAL A 1 192 ? 11.835 3.957 -8.019 1.00 81.25 192 VAL A CA 1
ATOM 1509 C C . VAL A 1 192 ? 12.859 2.900 -7.579 1.00 81.25 192 VAL A C 1
ATOM 1511 O O . VAL A 1 192 ? 14.048 3.210 -7.509 1.00 81.25 192 VAL A O 1
ATOM 1514 N N . PRO A 1 193 ? 12.432 1.658 -7.277 1.00 73.69 193 PRO A N 1
ATOM 1515 C CA . PRO A 1 193 ? 13.305 0.505 -7.061 1.00 73.69 193 PRO A CA 1
ATOM 1516 C C . PRO A 1 193 ? 14.529 0.420 -7.992 1.00 73.69 193 PRO A C 1
ATOM 1518 O O . PRO A 1 193 ? 14.391 0.397 -9.218 1.00 73.69 193 PRO A O 1
ATOM 1521 N N . ASP A 1 194 ? 15.726 0.312 -7.406 1.00 66.25 194 ASP A N 1
ATOM 1522 C CA . ASP A 1 194 ? 16.985 0.079 -8.130 1.00 66.25 194 ASP A CA 1
ATOM 1523 C C . ASP A 1 194 ? 17.137 -1.409 -8.486 1.00 66.25 194 ASP A C 1
ATOM 1525 O O . ASP A 1 194 ? 17.214 -2.267 -7.609 1.00 66.25 194 ASP A O 1
ATOM 1529 N N . GLN A 1 195 ? 17.187 -1.717 -9.786 1.00 59.66 195 GLN A N 1
ATOM 1530 C CA . GLN A 1 195 ? 17.232 -3.091 -10.311 1.00 59.66 195 GLN A CA 1
ATOM 1531 C C . GLN A 1 195 ? 18.480 -3.376 -11.159 1.00 59.66 195 GLN A C 1
ATOM 1533 O O . GLN A 1 195 ? 18.487 -4.298 -11.975 1.00 59.66 195 GLN A O 1
ATOM 1538 N N . SER A 1 196 ? 19.541 -2.583 -10.994 1.00 58.41 196 SER A N 1
ATOM 1539 C CA . SER A 1 196 ? 20.744 -2.641 -11.839 1.00 58.41 196 SER A CA 1
ATOM 1540 C C . SER A 1 196 ? 21.568 -3.938 -11.727 1.00 58.41 196 SER A C 1
ATOM 1542 O O . SER A 1 196 ? 22.393 -4.213 -12.597 1.00 58.41 196 SER A O 1
ATOM 1544 N N . GLU A 1 197 ? 21.338 -4.761 -10.702 1.00 54.78 197 GLU A N 1
ATOM 1545 C CA . GLU A 1 197 ? 22.249 -5.852 -10.324 1.00 54.78 197 GLU A CA 1
ATOM 1546 C C . GLU A 1 197 ? 21.899 -7.253 -10.874 1.00 54.78 197 GLU A C 1
ATOM 1548 O O . GLU A 1 197 ? 22.656 -8.191 -10.628 1.00 54.78 197 GLU A O 1
ATOM 1553 N N . HIS A 1 198 ? 20.792 -7.453 -11.609 1.00 52.59 198 HIS A N 1
ATOM 1554 C CA . HIS A 1 198 ? 20.295 -8.818 -11.870 1.00 52.59 198 HIS A CA 1
ATOM 1555 C C . HIS A 1 198 ? 19.906 -9.101 -13.328 1.00 52.59 198 HIS A C 1
ATOM 1557 O O . HIS A 1 198 ? 19.063 -8.428 -13.919 1.00 52.59 198 HIS A O 1
ATOM 1563 N N . SER A 1 199 ? 20.504 -10.153 -13.896 1.00 50.94 199 SER A N 1
ATOM 1564 C CA . SER A 1 199 ? 20.279 -10.612 -15.274 1.00 50.94 199 SER A CA 1
ATOM 1565 C C . SER A 1 199 ? 19.164 -11.664 -15.410 1.00 50.94 199 SER A C 1
ATOM 1567 O O . SER A 1 199 ? 18.531 -11.725 -16.466 1.00 50.94 199 SER A O 1
ATOM 1569 N N . ASP A 1 200 ? 18.879 -12.453 -14.362 1.00 64.44 200 ASP A N 1
ATOM 1570 C CA . ASP A 1 200 ? 17.763 -13.413 -14.316 1.00 64.44 200 ASP A CA 1
ATOM 1571 C C . ASP A 1 200 ? 16.571 -12.848 -13.521 1.00 64.44 200 ASP A C 1
ATOM 1573 O O . ASP A 1 200 ? 16.652 -12.562 -12.327 1.00 64.44 200 ASP A O 1
ATOM 1577 N N . LYS A 1 201 ? 15.433 -12.704 -14.208 1.00 65.62 201 LYS A N 1
ATOM 1578 C CA . LYS A 1 201 ? 14.219 -12.035 -13.717 1.00 65.62 201 LYS A CA 1
ATOM 1579 C C . LYS A 1 201 ? 13.460 -12.843 -12.665 1.00 65.62 201 LYS A C 1
ATOM 1581 O O . LYS A 1 201 ? 12.908 -12.259 -11.734 1.00 65.62 201 LYS A O 1
ATOM 1586 N N . ARG A 1 202 ? 13.403 -14.172 -12.810 1.00 66.06 202 ARG A N 1
ATOM 1587 C CA . ARG A 1 202 ? 12.679 -15.033 -11.858 1.00 66.06 202 ARG A CA 1
ATOM 1588 C C . ARG A 1 202 ? 13.493 -15.184 -10.582 1.00 66.06 202 ARG A C 1
ATOM 1590 O O . ARG A 1 202 ? 12.947 -15.136 -9.480 1.00 66.06 202 ARG A O 1
ATOM 1597 N N . GLU A 1 203 ? 14.804 -15.323 -10.744 1.00 68.31 203 GLU A N 1
ATOM 1598 C CA . GLU A 1 203 ? 15.734 -15.342 -9.625 1.00 68.31 203 GLU A CA 1
ATOM 1599 C C . GLU A 1 203 ? 15.731 -14.001 -8.878 1.00 68.31 203 GLU A C 1
ATOM 1601 O O . GLU A 1 203 ? 15.656 -14.004 -7.650 1.00 68.31 203 GLU A O 1
ATOM 1606 N N . PHE A 1 204 ? 15.702 -12.869 -9.595 1.00 68.12 204 PHE A N 1
ATOM 1607 C CA . PHE A 1 204 ? 15.549 -11.548 -8.982 1.00 68.12 204 PHE A CA 1
ATOM 1608 C C . PHE A 1 204 ? 14.257 -11.439 -8.178 1.00 68.12 204 PHE A C 1
ATOM 1610 O O . PHE A 1 204 ? 14.305 -11.064 -7.015 1.00 68.12 204 PHE A O 1
ATOM 1617 N N . GLN A 1 205 ? 13.107 -11.822 -8.736 1.00 71.81 205 GLN A N 1
ATOM 1618 C CA . GLN A 1 205 ? 11.841 -11.721 -8.009 1.00 71.81 205 GLN A CA 1
ATOM 1619 C C . GLN A 1 205 ? 11.870 -12.535 -6.703 1.00 71.81 205 GLN A C 1
ATOM 1621 O O . GLN A 1 205 ? 11.455 -12.053 -5.645 1.00 71.81 205 GLN A O 1
ATOM 1626 N N . ARG A 1 206 ? 12.431 -13.749 -6.744 1.00 81.31 206 ARG A N 1
ATOM 1627 C CA . ARG A 1 206 ? 12.580 -14.579 -5.545 1.00 81.31 206 ARG A CA 1
ATOM 1628 C C . ARG A 1 206 ? 13.563 -13.979 -4.539 1.00 81.31 206 ARG A C 1
ATOM 1630 O O . ARG A 1 206 ? 13.271 -13.993 -3.351 1.00 81.31 206 ARG A O 1
ATOM 1637 N N . LYS A 1 207 ? 14.716 -13.481 -4.986 1.00 78.94 207 LYS A N 1
ATOM 1638 C CA . LYS A 1 207 ? 15.787 -12.986 -4.102 1.00 78.94 207 LYS A CA 1
ATOM 1639 C C . LYS A 1 207 ? 15.590 -11.552 -3.614 1.00 78.94 207 LYS A C 1
ATOM 1641 O O . LYS A 1 207 ? 16.159 -11.194 -2.584 1.00 78.94 207 LYS A O 1
ATOM 1646 N N . ALA A 1 208 ? 14.842 -10.741 -4.353 1.00 78.25 208 ALA A N 1
ATOM 1647 C CA . ALA A 1 208 ? 14.726 -9.315 -4.092 1.00 78.25 208 ALA A CA 1
ATOM 1648 C C . ALA A 1 208 ? 13.375 -8.907 -3.491 1.00 78.25 208 ALA A C 1
ATOM 1650 O O . ALA A 1 208 ? 13.305 -7.987 -2.679 1.00 78.25 208 ALA A O 1
ATOM 1651 N N . THR A 1 209 ? 12.294 -9.576 -3.898 1.00 83.75 209 THR A N 1
ATOM 1652 C CA . THR A 1 209 ? 10.929 -9.239 -3.469 1.00 83.75 209 THR A CA 1
ATOM 1653 C C . THR A 1 209 ? 10.373 -10.245 -2.463 1.00 83.75 209 THR A C 1
ATOM 1655 O O . THR A 1 209 ? 9.685 -9.848 -1.526 1.00 83.75 209 THR A O 1
ATOM 1658 N N . TYR A 1 210 ? 10.671 -11.534 -2.656 1.00 89.62 210 TYR A N 1
ATOM 1659 C CA . TYR A 1 210 ? 10.090 -12.647 -1.896 1.00 89.62 210 TYR A CA 1
ATOM 1660 C C . TYR A 1 210 ? 11.147 -13.489 -1.164 1.00 89.62 210 TYR A C 1
ATOM 1662 O O . TYR A 1 210 ? 11.000 -14.711 -1.069 1.00 89.62 210 TYR A O 1
ATOM 1670 N N . ASN A 1 211 ? 12.239 -12.873 -0.697 1.00 90.12 211 ASN A N 1
ATOM 1671 C CA . ASN A 1 211 ? 13.371 -13.579 -0.081 1.00 90.12 211 ASN A CA 1
ATOM 1672 C C . ASN A 1 211 ? 13.030 -14.230 1.261 1.00 90.12 211 ASN A C 1
ATOM 1674 O O . ASN A 1 211 ? 13.703 -15.182 1.651 1.00 90.12 211 ASN A O 1
ATOM 1678 N N . MET A 1 212 ? 11.993 -13.748 1.946 1.00 95.19 212 MET A N 1
ATOM 1679 C CA . MET A 1 212 ? 11.511 -14.315 3.210 1.00 95.19 212 MET A CA 1
ATOM 1680 C C . MET A 1 212 ? 10.116 -14.931 3.086 1.00 95.19 212 MET A C 1
ATOM 1682 O O . MET A 1 212 ? 9.692 -15.687 3.957 1.00 95.19 212 MET A O 1
ATOM 1686 N N . SER A 1 213 ? 9.392 -14.612 2.015 1.00 94.38 213 SER A N 1
ATOM 1687 C CA . SER A 1 213 ? 8.047 -15.114 1.761 1.00 94.38 213 SER A CA 1
ATOM 1688 C C . SER A 1 213 ? 8.036 -16.635 1.526 1.00 94.38 213 SER A C 1
ATOM 1690 O O . SER A 1 213 ? 8.955 -17.170 0.886 1.00 94.38 213 SER A O 1
ATOM 1692 N N . PRO A 1 214 ? 6.981 -17.346 1.969 1.00 96.00 214 PRO A N 1
ATOM 1693 C CA . PRO A 1 214 ? 6.756 -18.746 1.612 1.00 96.00 214 PRO A CA 1
ATOM 1694 C C . PRO A 1 214 ? 6.805 -18.977 0.096 1.00 96.00 214 PRO A C 1
ATOM 1696 O O . PRO A 1 214 ? 6.450 -18.102 -0.699 1.00 96.00 214 PRO A O 1
ATOM 1699 N N . GLU A 1 215 ? 7.272 -20.154 -0.320 1.00 92.56 215 GLU A N 1
ATOM 1700 C CA . GLU A 1 215 ? 7.450 -20.477 -1.742 1.00 92.56 215 GLU A CA 1
ATOM 1701 C C . GLU A 1 215 ? 6.114 -20.497 -2.496 1.00 92.56 215 GLU A C 1
ATOM 1703 O O . GLU A 1 215 ? 6.041 -20.074 -3.653 1.00 92.56 215 GLU A O 1
ATOM 1708 N N . GLU A 1 216 ? 5.046 -20.926 -1.830 1.00 95.25 216 GLU A N 1
ATOM 1709 C CA . GLU A 1 216 ? 3.694 -20.974 -2.373 1.00 95.25 216 GLU A CA 1
ATOM 1710 C C . GLU A 1 216 ? 3.170 -19.570 -2.683 1.00 95.25 216 GLU A C 1
ATOM 1712 O O . GLU A 1 216 ? 2.593 -19.356 -3.748 1.00 95.25 216 GLU A O 1
ATOM 1717 N N . ASP A 1 217 ? 3.422 -18.598 -1.800 1.00 93.50 217 ASP A N 1
ATOM 1718 C CA . ASP A 1 217 ? 3.010 -17.209 -2.020 1.00 93.50 217 ASP A CA 1
ATOM 1719 C C . ASP A 1 217 ? 3.830 -16.556 -3.130 1.00 93.50 217 ASP A C 1
ATOM 1721 O O . ASP A 1 217 ? 3.272 -15.863 -3.978 1.00 93.50 217 ASP A O 1
ATOM 1725 N N . ALA A 1 218 ? 5.143 -16.804 -3.167 1.00 89.31 218 ALA A N 1
ATOM 1726 C CA . ALA A 1 218 ? 6.004 -16.312 -4.240 1.00 89.31 218 ALA A CA 1
ATOM 1727 C C . ALA A 1 218 ? 5.582 -16.892 -5.602 1.00 89.31 218 ALA A C 1
ATOM 1729 O O . ALA A 1 218 ? 5.530 -16.179 -6.606 1.00 89.31 218 ALA A O 1
ATOM 1730 N N . THR A 1 219 ? 5.227 -18.179 -5.632 1.00 89.25 219 THR A N 1
ATOM 1731 C CA . THR A 1 219 ? 4.724 -18.861 -6.832 1.00 89.25 219 THR A CA 1
ATOM 1732 C C . THR A 1 219 ? 3.374 -18.299 -7.264 1.00 89.25 219 THR A C 1
ATOM 1734 O O . THR A 1 219 ? 3.195 -17.975 -8.438 1.00 89.25 219 THR A O 1
ATOM 1737 N N . LEU A 1 220 ? 2.440 -18.130 -6.324 1.00 90.81 220 LEU A N 1
ATOM 1738 C CA . LEU A 1 220 ? 1.143 -17.508 -6.580 1.00 90.81 220 LEU A CA 1
ATOM 1739 C C . LEU A 1 220 ? 1.317 -16.093 -7.138 1.00 90.81 220 LEU A C 1
ATOM 1741 O O . LEU A 1 220 ? 0.692 -15.737 -8.137 1.00 90.81 220 LEU A O 1
ATOM 1745 N N . ALA A 1 221 ? 2.198 -15.307 -6.523 1.00 88.50 221 ALA A N 1
ATOM 1746 C CA . ALA A 1 221 ? 2.463 -13.947 -6.944 1.00 88.50 221 ALA A CA 1
ATOM 1747 C C . ALA A 1 221 ? 3.027 -13.885 -8.363 1.00 88.50 221 ALA A C 1
ATOM 1749 O O . ALA A 1 221 ? 2.567 -13.074 -9.164 1.00 88.50 221 ALA A O 1
ATOM 1750 N N . TRP A 1 222 ? 3.959 -14.773 -8.707 1.00 84.19 222 TRP A N 1
ATOM 1751 C CA . TRP A 1 222 ? 4.457 -14.906 -10.074 1.00 84.19 222 TRP A CA 1
ATOM 1752 C C . TRP A 1 222 ? 3.340 -15.243 -11.071 1.00 84.19 222 TRP A C 1
ATOM 1754 O O . TRP A 1 222 ? 3.237 -14.600 -12.113 1.00 84.19 222 TRP A O 1
ATOM 1764 N N . MET A 1 223 ? 2.473 -16.206 -10.745 1.00 87.75 223 MET A N 1
ATOM 1765 C CA . MET A 1 223 ? 1.376 -16.633 -11.625 1.00 87.75 223 MET A CA 1
ATOM 1766 C C . MET A 1 223 ? 0.329 -15.540 -11.873 1.00 87.75 223 MET A C 1
ATOM 1768 O O . MET A 1 223 ? -0.297 -15.527 -12.931 1.00 87.75 223 MET A O 1
ATOM 1772 N N . LEU A 1 224 ? 0.122 -14.653 -10.898 1.00 89.94 224 LEU A N 1
ATOM 1773 C CA . LEU A 1 224 ? -0.880 -13.586 -10.957 1.00 89.94 224 LEU A CA 1
ATOM 1774 C C . LEU A 1 224 ? -0.307 -12.224 -11.368 1.00 89.94 224 LEU A C 1
ATOM 1776 O O . LEU A 1 224 ? -1.074 -11.277 -11.554 1.00 89.94 224 LEU A O 1
ATOM 1780 N N . SER A 1 225 ? 1.018 -12.106 -11.492 1.00 84.69 225 SER A N 1
ATOM 1781 C CA . SER A 1 225 ? 1.665 -10.842 -11.840 1.00 84.69 225 SER A CA 1
ATOM 1782 C C . SER A 1 225 ? 1.305 -10.408 -13.263 1.00 84.69 225 SER A C 1
ATOM 1784 O O . SER A 1 225 ? 1.291 -11.214 -14.195 1.00 84.69 225 SER A O 1
ATOM 1786 N N . LYS A 1 226 ? 1.028 -9.111 -13.439 1.00 84.06 226 LYS A N 1
ATOM 1787 C CA . LYS A 1 226 ? 0.716 -8.501 -14.746 1.00 84.06 226 LYS A CA 1
ATOM 1788 C C . LYS A 1 226 ? 1.633 -7.334 -15.066 1.00 84.06 226 LYS A C 1
ATOM 1790 O O . LYS A 1 226 ? 2.258 -6.751 -14.181 1.00 84.06 226 LYS A O 1
ATOM 1795 N N . VAL A 1 227 ? 1.778 -7.024 -16.351 1.00 83.38 227 VAL A N 1
ATOM 1796 C CA . VAL A 1 227 ? 2.514 -5.827 -16.776 1.00 83.38 227 VAL A CA 1
ATOM 1797 C C . VAL A 1 227 ? 1.710 -4.615 -16.324 1.00 83.38 227 VAL A C 1
ATOM 1799 O O . VAL A 1 227 ? 0.514 -4.537 -16.592 1.00 83.38 227 VAL A O 1
ATOM 1802 N N . GLY A 1 228 ? 2.348 -3.703 -15.595 1.00 82.25 228 GLY A N 1
ATOM 1803 C CA . GLY A 1 228 ? 1.709 -2.467 -15.159 1.00 82.25 228 GLY A CA 1
ATOM 1804 C C . GLY A 1 228 ? 1.794 -1.356 -16.211 1.00 82.25 228 GLY A C 1
ATOM 1805 O O . GLY A 1 228 ? 2.627 -1.423 -17.117 1.00 82.25 228 GLY A O 1
ATOM 1806 N N . PRO A 1 229 ? 0.965 -0.307 -16.098 1.00 88.38 229 PRO A N 1
ATOM 1807 C CA . PRO A 1 229 ? 0.943 0.800 -17.048 1.00 88.38 229 PRO A CA 1
ATOM 1808 C C . PRO A 1 229 ? 2.077 1.798 -16.775 1.00 88.38 229 PRO A C 1
ATOM 1810 O O . PRO A 1 229 ? 1.874 2.843 -16.159 1.00 88.38 229 PRO A O 1
ATOM 1813 N N . LEU A 1 230 ? 3.295 1.473 -17.219 1.00 84.69 230 LEU A N 1
ATOM 1814 C CA . LEU A 1 230 ? 4.511 2.232 -16.886 1.00 84.69 230 LEU A CA 1
ATOM 1815 C C . LEU A 1 230 ? 4.405 3.725 -17.185 1.00 84.69 230 LEU A C 1
ATOM 1817 O O . LEU A 1 230 ? 4.800 4.536 -16.355 1.00 84.69 230 LEU A O 1
ATOM 1821 N N . GLN A 1 231 ? 3.826 4.092 -18.329 1.00 86.44 231 GLN A N 1
ATOM 1822 C CA . GLN A 1 231 ? 3.682 5.493 -18.715 1.00 86.44 231 GLN A CA 1
ATOM 1823 C C . GLN A 1 231 ? 2.847 6.289 -17.704 1.00 86.44 231 GLN A C 1
ATOM 1825 O O . GLN A 1 231 ? 3.240 7.387 -17.312 1.00 86.44 231 GLN A O 1
ATOM 1830 N N . ALA A 1 232 ? 1.730 5.720 -17.244 1.00 90.75 232 ALA A N 1
ATOM 1831 C CA . ALA A 1 232 ? 0.892 6.344 -16.231 1.00 90.75 232 ALA A CA 1
ATOM 1832 C C . ALA A 1 232 ? 1.614 6.472 -14.886 1.00 90.75 232 ALA A C 1
ATOM 1834 O O . ALA A 1 232 ? 1.505 7.512 -14.238 1.00 90.75 232 ALA A O 1
ATOM 1835 N N . ILE A 1 233 ? 2.356 5.440 -14.469 1.00 89.06 233 ILE A N 1
ATOM 1836 C CA . ILE A 1 233 ? 3.027 5.444 -13.165 1.00 89.06 233 ILE A CA 1
ATOM 1837 C C . ILE A 1 233 ? 4.234 6.390 -13.143 1.00 89.06 233 ILE A C 1
ATOM 1839 O O . ILE A 1 233 ? 4.378 7.164 -12.200 1.00 89.06 233 ILE A O 1
ATOM 1843 N N . SER A 1 234 ? 5.073 6.384 -14.181 1.00 86.25 234 SER A N 1
ATOM 1844 C CA . SER A 1 234 ? 6.229 7.289 -14.270 1.00 86.25 234 SER A CA 1
ATOM 1845 C C . SER A 1 234 ? 5.820 8.762 -14.359 1.00 86.25 234 SER A C 1
ATOM 1847 O O . SER A 1 234 ? 6.569 9.630 -13.926 1.00 86.25 234 SER A O 1
ATOM 1849 N N . GLY A 1 235 ? 4.632 9.053 -14.901 1.00 88.12 235 GLY A N 1
ATOM 1850 C CA . GLY A 1 235 ? 4.071 10.405 -14.973 1.00 88.12 235 GLY A CA 1
ATOM 1851 C C . GLY A 1 235 ? 3.293 10.852 -13.729 1.00 88.12 235 GLY A C 1
ATOM 1852 O O . GLY A 1 235 ? 2.665 11.912 -13.766 1.00 88.12 235 GLY A O 1
ATOM 1853 N N . ALA A 1 236 ? 3.274 10.058 -12.651 1.00 91.62 236 ALA A N 1
ATOM 1854 C CA . ALA A 1 236 ? 2.495 10.361 -11.454 1.00 91.62 236 ALA A CA 1
ATOM 1855 C C . ALA A 1 236 ? 3.019 11.621 -10.752 1.00 91.62 236 ALA A C 1
ATOM 1857 O O . ALA A 1 236 ? 4.101 11.625 -10.164 1.00 91.62 236 ALA A O 1
ATOM 1858 N N . THR A 1 237 ? 2.224 12.687 -10.796 1.00 92.75 237 THR A N 1
ATOM 1859 C CA . THR A 1 237 ? 2.492 13.958 -10.120 1.00 92.75 237 THR A CA 1
ATOM 1860 C C . THR A 1 237 ? 1.206 14.494 -9.512 1.00 92.75 237 THR A C 1
ATOM 1862 O O . THR A 1 237 ? 0.124 14.292 -10.068 1.00 92.75 237 THR A O 1
ATOM 1865 N N . PHE A 1 238 ? 1.318 15.171 -8.369 1.00 91.50 238 PHE A N 1
ATOM 1866 C CA . PHE A 1 238 ? 0.155 15.638 -7.615 1.00 91.50 238 PHE A CA 1
ATOM 1867 C C . PHE A 1 238 ? 0.214 17.142 -7.339 1.00 91.50 238 PHE A C 1
ATOM 1869 O O . PHE A 1 238 ? 1.272 17.729 -7.059 1.00 91.50 238 PHE A O 1
ATOM 1876 N N . SER A 1 239 ? -0.952 17.775 -7.448 1.00 87.50 239 SER A N 1
ATOM 1877 C CA . SER A 1 239 ? -1.160 19.165 -7.054 1.00 87.50 239 SER A CA 1
ATOM 1878 C C . SER A 1 239 ? -1.300 19.254 -5.540 1.00 87.50 239 SER A C 1
ATOM 1880 O O . SER A 1 239 ? -1.982 18.442 -4.931 1.00 87.50 239 SER A O 1
ATOM 1882 N N . GLU A 1 240 ? -0.669 20.264 -4.945 1.00 84.12 240 GLU A N 1
ATOM 1883 C CA . GLU A 1 240 ? -0.782 20.542 -3.514 1.00 84.12 240 GLU A CA 1
ATOM 1884 C C . GLU A 1 240 ? -2.239 20.728 -3.086 1.00 84.12 240 GLU A C 1
ATOM 1886 O O . GLU A 1 240 ? -3.004 21.422 -3.759 1.00 84.12 240 GLU A O 1
ATOM 1891 N N . SER A 1 241 ? -2.587 20.156 -1.935 1.00 85.00 241 SER A N 1
ATOM 1892 C CA . SER A 1 241 ? -3.867 20.379 -1.270 1.00 85.00 241 SER A CA 1
ATOM 1893 C C . SER A 1 241 ? -3.625 20.653 0.218 1.00 85.00 241 SER A C 1
ATOM 1895 O O . SER A 1 241 ? -2.699 20.070 0.782 1.00 85.00 241 SER A O 1
ATOM 1897 N N . PRO A 1 242 ? -4.405 21.531 0.871 1.00 80.50 242 PRO A N 1
ATOM 1898 C CA . PRO A 1 242 ? -4.261 21.794 2.305 1.00 80.50 242 PRO A CA 1
ATOM 1899 C C . PRO A 1 242 ? -4.425 20.538 3.172 1.00 80.50 242 PRO A C 1
ATOM 1901 O O . PRO A 1 242 ? -3.763 20.397 4.196 1.00 80.50 242 PRO A O 1
ATOM 1904 N N . GLU A 1 243 ? -5.263 19.597 2.734 1.00 80.38 243 GLU A N 1
ATOM 1905 C CA . GLU A 1 243 ? -5.599 18.385 3.481 1.00 80.38 243 GLU A CA 1
ATOM 1906 C C . GLU A 1 243 ? -4.422 17.408 3.619 1.00 80.38 243 GLU A C 1
ATOM 1908 O O . GLU A 1 243 ? -4.453 16.529 4.482 1.00 80.38 243 GLU A O 1
ATOM 1913 N N . ILE A 1 244 ? -3.371 17.537 2.795 1.00 87.19 244 ILE A N 1
ATOM 1914 C CA . ILE A 1 244 ? -2.248 16.592 2.823 1.00 87.19 244 ILE A CA 1
ATOM 1915 C C . ILE A 1 244 ? -1.526 16.556 4.166 1.00 87.19 244 ILE A C 1
ATOM 1917 O O . ILE A 1 244 ? -1.022 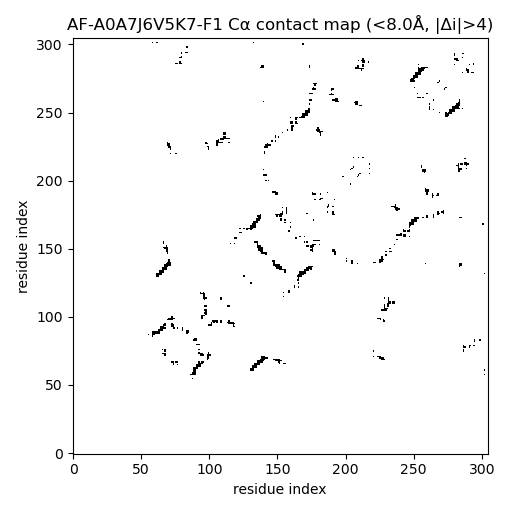15.503 4.561 1.00 87.19 244 ILE A O 1
ATOM 1921 N N . ASP A 1 245 ? -1.502 17.683 4.871 1.00 87.38 245 ASP A N 1
ATOM 1922 C CA . ASP A 1 245 ? -0.847 17.816 6.169 1.00 87.38 245 ASP A CA 1
ATOM 1923 C C . ASP A 1 245 ? -1.805 17.549 7.345 1.00 87.38 245 ASP A C 1
ATOM 1925 O O . ASP A 1 245 ? -1.349 17.384 8.474 1.00 87.38 245 ASP A O 1
ATOM 1929 N N . GLU A 1 246 ? -3.111 17.431 7.082 1.00 90.88 246 GLU A N 1
ATOM 1930 C CA . GLU A 1 246 ? -4.134 17.101 8.085 1.00 90.88 246 GLU A CA 1
ATOM 1931 C C . GLU A 1 246 ? -4.279 15.588 8.300 1.00 90.88 246 GLU A C 1
ATOM 1933 O O . GLU A 1 246 ? -4.641 15.144 9.390 1.00 90.88 246 GLU A O 1
ATOM 1938 N N . VAL A 1 247 ? -3.995 14.779 7.273 1.00 93.38 247 VAL A N 1
ATOM 1939 C CA . VAL A 1 247 ? -4.094 13.317 7.365 1.00 93.38 247 VAL A CA 1
ATOM 1940 C C . VAL A 1 247 ? -2.899 12.746 8.127 1.00 93.38 247 VAL A C 1
ATOM 1942 O O . VAL A 1 247 ? -1.747 12.923 7.724 1.00 93.38 247 VAL A O 1
ATOM 1945 N N . THR A 1 248 ? -3.168 11.980 9.188 1.00 95.12 248 THR A N 1
ATOM 1946 C CA . THR A 1 248 ? -2.142 11.205 9.897 1.00 95.12 248 THR A CA 1
ATOM 1947 C C . THR A 1 248 ? -1.523 10.175 8.957 1.00 95.12 248 THR A C 1
ATOM 1949 O O . THR A 1 248 ? -2.220 9.336 8.381 1.00 95.12 248 THR A O 1
ATOM 1952 N N . ARG A 1 249 ? -0.196 10.218 8.816 1.00 95.19 249 ARG A N 1
ATOM 1953 C CA . ARG A 1 249 ? 0.564 9.289 7.972 1.00 95.19 249 ARG A CA 1
ATOM 1954 C C . ARG A 1 249 ? 1.447 8.408 8.831 1.00 95.19 249 ARG A C 1
ATOM 1956 O O . ARG A 1 249 ? 2.117 8.908 9.728 1.00 95.19 249 ARG A O 1
ATOM 1963 N N . LEU A 1 250 ? 1.499 7.127 8.507 1.00 96.38 250 LEU A N 1
ATOM 1964 C CA . LEU A 1 250 ? 2.396 6.155 9.117 1.00 96.38 250 LEU A CA 1
ATOM 1965 C C . LEU A 1 250 ? 3.213 5.483 8.023 1.00 96.38 250 LEU A C 1
ATOM 1967 O O . LEU A 1 250 ? 2.682 5.179 6.952 1.00 96.38 250 LEU A O 1
ATOM 1971 N N . TYR A 1 251 ? 4.481 5.213 8.302 1.00 97.06 251 TYR A N 1
ATOM 1972 C CA . TYR A 1 251 ? 5.329 4.428 7.411 1.00 97.06 251 TYR A CA 1
ATOM 1973 C C . TYR A 1 251 ? 5.737 3.128 8.096 1.00 97.06 251 TYR A C 1
ATOM 1975 O O . TYR A 1 251 ? 6.176 3.149 9.239 1.00 97.06 251 TYR A O 1
ATOM 1983 N N . ILE A 1 252 ? 5.601 1.998 7.413 1.00 97.12 252 ILE A N 1
ATOM 1984 C CA . ILE A 1 252 ? 6.060 0.688 7.865 1.00 97.12 252 ILE A CA 1
ATOM 1985 C C . ILE A 1 252 ? 7.272 0.309 7.018 1.00 97.12 252 ILE A C 1
ATOM 1987 O O . ILE A 1 252 ? 7.128 -0.016 5.836 1.00 97.12 252 ILE A O 1
ATOM 1991 N N . LYS A 1 253 ? 8.456 0.351 7.633 1.00 96.62 253 LYS A N 1
ATOM 1992 C CA . LYS A 1 253 ? 9.710 -0.087 7.022 1.00 96.62 253 LYS A CA 1
ATOM 1993 C C . LYS A 1 253 ? 9.800 -1.608 6.979 1.00 96.62 253 LYS A C 1
ATOM 1995 O O . LYS A 1 253 ? 9.462 -2.283 7.952 1.00 96.62 253 LYS A O 1
ATOM 2000 N N . THR A 1 254 ? 10.326 -2.116 5.879 1.00 95.38 254 THR A N 1
ATOM 2001 C CA . THR A 1 254 ? 10.570 -3.537 5.598 1.00 95.38 254 THR A CA 1
ATOM 2002 C C . THR A 1 254 ? 12.084 -3.777 5.623 1.00 95.38 254 THR A C 1
ATOM 2004 O O . THR A 1 254 ? 12.809 -3.273 4.770 1.00 95.38 254 THR A O 1
ATOM 2007 N N . LEU A 1 255 ? 12.599 -4.454 6.658 1.00 95.38 255 LEU A N 1
ATOM 2008 C CA . LEU A 1 255 ? 14.048 -4.469 6.937 1.00 95.38 255 LEU A CA 1
ATOM 2009 C C . LEU A 1 255 ? 14.898 -5.315 5.987 1.00 95.38 255 LEU A C 1
ATOM 2011 O O . LEU A 1 255 ? 16.069 -5.004 5.791 1.00 95.38 255 LEU A O 1
ATOM 2015 N N . GLN A 1 256 ? 14.321 -6.351 5.386 1.00 94.19 256 GLN A N 1
ATOM 2016 C CA . GLN A 1 256 ? 14.997 -7.244 4.440 1.00 94.19 256 GLN A CA 1
ATOM 2017 C C . GLN A 1 256 ? 14.516 -6.986 3.007 1.00 94.19 256 GLN A C 1
ATOM 2019 O O . GLN A 1 256 ? 14.430 -7.898 2.182 1.00 94.19 256 GLN A O 1
ATOM 2024 N N . ASP A 1 257 ? 14.139 -5.736 2.735 1.00 90.56 257 ASP A N 1
ATOM 2025 C CA . ASP A 1 257 ? 13.636 -5.280 1.451 1.00 90.56 257 ASP A CA 1
ATOM 2026 C C . ASP A 1 257 ? 14.784 -4.949 0.500 1.00 90.56 257 ASP A C 1
ATOM 2028 O O . ASP A 1 257 ? 15.490 -3.949 0.642 1.00 90.56 257 ASP A O 1
ATOM 2032 N N . HIS A 1 258 ? 14.961 -5.808 -0.496 1.00 87.19 258 HIS A N 1
ATOM 2033 C CA . HIS A 1 258 ? 15.949 -5.616 -1.551 1.00 87.19 258 HIS A CA 1
ATOM 2034 C C . HIS A 1 258 ? 15.329 -5.014 -2.824 1.00 87.19 258 HIS A C 1
ATOM 2036 O O . HIS A 1 258 ? 16.030 -4.845 -3.821 1.00 87.19 258 HIS A O 1
ATOM 2042 N N . THR A 1 259 ? 14.023 -4.717 -2.821 1.00 83.69 259 THR A N 1
ATOM 2043 C CA . THR A 1 259 ? 13.324 -4.073 -3.942 1.00 83.69 259 THR A CA 1
ATOM 2044 C C . THR A 1 259 ? 13.314 -2.559 -3.747 1.00 83.69 259 THR A C 1
ATOM 2046 O O . THR A 1 259 ? 13.819 -1.823 -4.591 1.00 83.69 259 THR A O 1
ATOM 2049 N N . LEU A 1 260 ? 12.774 -2.092 -2.623 1.00 87.06 260 LEU A N 1
ATOM 2050 C CA . LEU A 1 260 ? 12.853 -0.704 -2.183 1.00 87.06 260 LEU A CA 1
ATOM 2051 C C . LEU A 1 260 ? 13.822 -0.651 -1.003 1.00 87.06 260 LEU A C 1
ATOM 2053 O O . LEU A 1 260 ? 13.430 -0.858 0.147 1.00 87.06 260 LEU A O 1
ATOM 2057 N N . LYS A 1 261 ? 15.100 -0.411 -1.310 1.00 89.06 261 LYS A N 1
ATOM 2058 C CA . LYS A 1 261 ? 16.198 -0.505 -0.339 1.00 89.06 261 LYS A CA 1
ATOM 2059 C C . LYS A 1 261 ? 15.960 0.419 0.860 1.00 89.06 261 LYS A C 1
ATOM 2061 O O . LYS A 1 261 ? 15.334 1.475 0.732 1.00 89.06 261 LYS A O 1
ATOM 2066 N N . LEU A 1 262 ? 16.495 0.060 2.024 1.00 92.50 262 LEU A N 1
ATOM 2067 C CA . LEU A 1 262 ? 16.307 0.837 3.254 1.00 92.50 262 LEU A CA 1
ATOM 2068 C C . LEU A 1 262 ? 16.748 2.297 3.116 1.00 92.50 262 LEU A C 1
ATOM 2070 O O . LEU A 1 262 ? 16.071 3.185 3.631 1.00 92.50 262 LEU A O 1
ATOM 2074 N N . GLU A 1 263 ? 17.814 2.562 2.362 1.00 94.00 263 GLU A N 1
ATOM 2075 C CA . GLU A 1 263 ? 18.294 3.919 2.103 1.00 94.00 263 GLU A CA 1
ATOM 2076 C C . GLU A 1 263 ? 17.267 4.751 1.323 1.00 94.00 263 GLU A C 1
ATOM 2078 O O . GLU A 1 263 ? 17.109 5.941 1.594 1.00 94.00 263 GLU A O 1
ATOM 2083 N N . GLN A 1 264 ? 16.546 4.127 0.383 1.00 92.31 264 GLN A N 1
ATOM 2084 C CA . GLN A 1 264 ? 15.467 4.765 -0.375 1.00 92.31 264 GLN A CA 1
ATOM 2085 C C . GLN A 1 264 ? 14.256 5.046 0.526 1.00 92.31 264 GLN A C 1
ATOM 2087 O O . GLN A 1 264 ? 13.710 6.152 0.504 1.00 92.31 264 GLN A O 1
ATOM 2092 N N . GLN A 1 265 ? 13.877 4.086 1.381 1.00 94.56 265 GLN A N 1
ATOM 2093 C CA . GLN A 1 265 ? 12.813 4.281 2.375 1.00 94.56 265 GLN A CA 1
ATOM 2094 C C . GLN A 1 265 ? 13.149 5.449 3.319 1.00 94.56 265 GLN A C 1
ATOM 2096 O O . GLN A 1 265 ? 12.333 6.353 3.511 1.00 94.56 265 GLN A O 1
ATOM 2101 N N . ASP A 1 266 ? 14.373 5.482 3.855 1.00 97.06 266 ASP A N 1
ATOM 2102 C CA . ASP A 1 266 ? 14.841 6.532 4.766 1.00 97.06 266 ASP A CA 1
ATOM 2103 C C . ASP A 1 266 ? 14.943 7.907 4.094 1.00 97.06 266 ASP A C 1
ATOM 2105 O O . ASP A 1 266 ? 14.598 8.922 4.708 1.00 97.06 266 ASP A O 1
ATOM 2109 N N . ALA A 1 267 ? 15.361 7.963 2.826 1.00 96.06 267 ALA A N 1
ATOM 2110 C CA . ALA A 1 267 ? 15.393 9.204 2.057 1.00 96.06 267 ALA A CA 1
ATOM 2111 C C . ALA A 1 267 ? 13.989 9.813 1.906 1.00 96.06 267 ALA A C 1
ATOM 2113 O O . ALA A 1 267 ? 13.802 11.006 2.173 1.00 96.06 267 ALA A O 1
ATOM 2114 N N . MET A 1 268 ? 12.988 8.995 1.562 1.00 94.62 268 MET A N 1
ATOM 2115 C CA . MET A 1 268 ? 11.598 9.445 1.438 1.00 94.62 268 MET A CA 1
ATOM 2116 C C . MET A 1 268 ? 11.002 9.880 2.781 1.00 94.62 268 MET A C 1
ATOM 2118 O O . MET A 1 268 ? 10.408 10.956 2.858 1.00 94.62 268 MET A O 1
ATOM 2122 N N . ILE A 1 269 ? 11.220 9.105 3.852 1.00 96.56 269 ILE A N 1
ATOM 2123 C CA . ILE A 1 269 ? 10.789 9.461 5.217 1.00 96.56 269 ILE A CA 1
ATOM 2124 C C . ILE A 1 269 ? 11.395 10.802 5.638 1.00 96.56 269 ILE A C 1
ATOM 2126 O O . ILE A 1 269 ? 10.697 11.661 6.174 1.00 96.56 269 ILE A O 1
ATOM 2130 N N . LYS A 1 270 ? 12.685 11.023 5.371 1.00 97.12 270 LYS A N 1
ATOM 2131 C CA . LYS A 1 270 ? 13.353 12.289 5.692 1.00 97.12 270 LYS A CA 1
ATOM 2132 C C . LYS A 1 270 ? 12.784 13.462 4.891 1.00 97.12 270 LYS A C 1
ATOM 2134 O O . LYS A 1 270 ? 12.680 14.566 5.423 1.00 97.12 270 LYS A O 1
ATOM 2139 N N . LYS A 1 271 ? 12.452 13.241 3.616 1.00 94.94 271 LYS A N 1
ATOM 2140 C CA . LYS A 1 271 ? 11.926 14.274 2.714 1.00 94.94 271 LYS A CA 1
ATOM 2141 C C . LYS A 1 271 ? 10.494 14.675 3.060 1.00 94.94 271 LYS A C 1
ATOM 2143 O O . LYS A 1 271 ? 10.157 15.853 2.961 1.00 94.94 271 LYS A O 1
ATOM 2148 N N . TRP A 1 272 ? 9.667 13.716 3.469 1.00 94.19 272 TRP A N 1
ATOM 2149 C CA . TRP A 1 272 ? 8.282 13.947 3.869 1.00 94.19 272 TRP A CA 1
ATOM 2150 C C . TRP A 1 272 ? 7.947 13.161 5.147 1.00 94.19 272 TRP A C 1
ATOM 2152 O O . TRP A 1 272 ? 7.386 12.066 5.072 1.00 94.19 272 TRP A O 1
ATOM 2162 N N . PRO A 1 273 ? 8.288 13.710 6.331 1.00 96.69 273 PRO A N 1
ATOM 2163 C CA . PRO A 1 273 ? 8.128 13.000 7.595 1.00 96.69 273 PRO A CA 1
ATOM 2164 C C . PRO A 1 273 ? 6.673 12.567 7.863 1.00 96.69 273 PRO A C 1
ATOM 2166 O O . PRO A 1 273 ? 5.753 13.394 7.767 1.00 96.69 273 PRO A O 1
ATOM 2169 N N . PRO A 1 274 ? 6.436 11.282 8.184 1.00 96.06 274 PRO A N 1
ATOM 2170 C CA . PRO A 1 274 ? 5.157 10.799 8.690 1.00 96.06 274 PRO A CA 1
ATOM 2171 C C . PRO A 1 274 ? 5.030 11.087 10.196 1.00 96.06 274 PRO A C 1
ATOM 2173 O O . PRO A 1 274 ? 5.984 11.512 10.846 1.00 96.06 274 PRO A O 1
ATOM 2176 N N . SER A 1 275 ? 3.848 10.842 10.758 1.00 95.94 275 SER A N 1
ATOM 2177 C CA . SER A 1 275 ? 3.591 10.978 12.196 1.00 95.94 275 SER A CA 1
ATOM 2178 C C . SER A 1 275 ? 4.337 9.931 13.024 1.00 95.94 275 SER A C 1
ATOM 2180 O O . SER A 1 275 ? 4.746 10.227 14.142 1.00 95.94 275 SER A O 1
ATOM 2182 N N . ASP A 1 276 ? 4.521 8.727 12.479 1.00 96.19 276 ASP A N 1
ATOM 2183 C CA . ASP A 1 276 ? 5.311 7.666 13.101 1.00 96.19 276 ASP A CA 1
ATOM 2184 C C . ASP A 1 276 ? 5.898 6.721 12.039 1.00 96.19 276 ASP A C 1
ATOM 2186 O O . ASP A 1 276 ? 5.390 6.617 10.911 1.00 96.19 276 ASP A O 1
ATOM 2190 N N . VAL A 1 277 ? 6.976 6.035 12.413 1.00 97.31 277 VAL A N 1
ATOM 2191 C CA . VAL A 1 277 ? 7.675 5.050 11.586 1.00 97.31 277 VAL A CA 1
ATOM 2192 C C . VAL A 1 277 ? 7.760 3.738 12.353 1.00 97.31 277 VAL A C 1
ATOM 2194 O O . VAL A 1 277 ? 8.457 3.612 13.357 1.00 97.31 277 VAL A O 1
ATOM 2197 N N . LEU A 1 278 ? 7.067 2.736 11.834 1.00 96.56 278 LEU A N 1
ATOM 2198 C CA . LEU A 1 278 ? 7.058 1.373 12.336 1.00 96.56 278 LEU A CA 1
ATOM 2199 C C . LEU A 1 278 ? 8.000 0.513 11.499 1.00 96.56 278 LEU A C 1
ATOM 2201 O O . LEU A 1 278 ? 8.377 0.870 10.383 1.00 96.56 278 LEU A O 1
ATOM 2205 N N . VAL A 1 279 ? 8.385 -0.636 12.038 1.00 97.12 279 VAL A N 1
ATOM 2206 C CA . VAL A 1 279 ? 9.389 -1.503 11.423 1.00 97.12 279 VAL A CA 1
ATOM 2207 C C . VAL A 1 279 ? 8.930 -2.951 11.501 1.00 97.12 279 VAL A C 1
ATOM 2209 O O . VAL A 1 279 ? 8.440 -3.387 12.543 1.00 97.12 279 VAL A O 1
ATOM 2212 N N . LEU A 1 280 ? 9.098 -3.686 10.403 1.00 97.25 280 LEU A N 1
ATOM 2213 C CA . LEU A 1 280 ? 8.846 -5.118 10.309 1.00 97.25 280 LEU A CA 1
ATOM 2214 C C . LEU A 1 280 ? 10.089 -5.837 9.783 1.00 97.25 280 LEU A C 1
ATOM 2216 O O . LEU A 1 280 ? 10.643 -5.469 8.742 1.00 97.25 280 LEU A O 1
ATOM 2220 N N . GLU A 1 281 ? 10.472 -6.912 10.469 1.00 97.31 281 GLU A N 1
ATOM 2221 C CA . GLU A 1 281 ? 11.477 -7.856 9.980 1.00 97.31 281 GLU A CA 1
ATOM 2222 C C . GLU A 1 281 ? 10.854 -8.700 8.859 1.00 97.31 281 GLU A C 1
ATOM 2224 O O . GLU A 1 281 ? 10.232 -9.735 9.093 1.00 97.31 281 GLU A O 1
ATOM 2229 N N . SER A 1 282 ? 10.922 -8.182 7.635 1.00 95.56 282 SER A N 1
ATOM 2230 C CA . SER A 1 282 ? 10.214 -8.714 6.469 1.00 95.56 282 SER A CA 1
ATOM 2231 C C . SER A 1 282 ? 10.935 -8.369 5.179 1.00 95.56 282 SER A C 1
ATOM 2233 O O . SER A 1 282 ? 11.672 -7.383 5.122 1.00 95.56 282 SER A O 1
ATOM 2235 N N . ASP A 1 283 ? 10.676 -9.170 4.148 1.00 92.88 283 ASP A N 1
ATOM 2236 C CA . ASP A 1 283 ? 10.997 -8.801 2.772 1.00 92.88 283 ASP A CA 1
ATOM 2237 C C . ASP A 1 283 ? 10.084 -7.668 2.269 1.00 92.88 283 ASP A C 1
ATOM 2239 O O . ASP A 1 283 ? 9.300 -7.084 3.020 1.00 92.88 283 ASP A O 1
ATOM 2243 N N . HIS A 1 284 ? 10.154 -7.364 0.971 1.00 91.62 284 HIS A N 1
ATOM 2244 C CA . HIS A 1 284 ? 9.312 -6.340 0.350 1.00 91.62 284 HIS A CA 1
ATOM 2245 C C . HIS A 1 284 ? 7.808 -6.595 0.536 1.00 91.62 284 HIS A C 1
ATOM 2247 O O . HIS A 1 284 ? 7.010 -5.666 0.432 1.00 91.62 284 HIS A O 1
ATOM 2253 N N . CYS A 1 285 ? 7.391 -7.843 0.781 1.00 92.88 285 CYS A N 1
ATOM 2254 C CA . CYS A 1 285 ? 5.993 -8.258 0.836 1.00 92.88 285 CYS A CA 1
ATOM 2255 C C . CYS A 1 285 ? 5.605 -8.784 2.232 1.00 92.88 285 CYS A C 1
ATOM 2257 O O . CYS A 1 285 ? 5.320 -9.976 2.390 1.00 92.88 285 CYS A O 1
ATOM 2259 N N . PRO A 1 286 ? 5.488 -7.911 3.254 1.00 95.31 286 PRO A N 1
ATOM 2260 C CA . PRO A 1 286 ? 5.142 -8.317 4.620 1.00 95.31 286 PRO A CA 1
ATOM 2261 C C . PRO A 1 286 ? 3.762 -8.978 4.737 1.00 95.31 286 PRO A C 1
ATOM 2263 O O . PRO A 1 286 ? 3.531 -9.744 5.668 1.00 95.31 286 PRO A O 1
ATOM 2266 N N . MET A 1 287 ? 2.847 -8.762 3.783 1.00 95.62 287 MET A N 1
ATOM 2267 C CA . MET A 1 287 ? 1.582 -9.510 3.706 1.00 95.62 287 MET A CA 1
ATOM 2268 C C . MET A 1 287 ? 1.763 -11.004 3.409 1.00 95.62 287 MET A C 1
ATOM 2270 O O . MET A 1 287 ? 0.820 -11.770 3.615 1.00 95.62 287 MET A O 1
ATOM 2274 N N . PHE A 1 288 ? 2.941 -11.426 2.945 1.00 95.56 288 PHE A N 1
ATOM 2275 C CA . PHE A 1 288 ? 3.296 -12.825 2.715 1.00 95.56 288 PHE A CA 1
ATOM 2276 C C . PHE A 1 288 ? 4.325 -13.332 3.722 1.00 95.56 288 PHE A C 1
ATOM 2278 O O . PHE A 1 288 ? 4.087 -14.381 4.325 1.00 95.56 288 PHE A O 1
ATOM 2285 N N . SER A 1 289 ? 5.416 -12.589 3.931 1.00 96.19 289 SER A N 1
ATOM 2286 C CA . SER A 1 289 ? 6.532 -12.998 4.794 1.00 96.19 289 SER A CA 1
ATOM 2287 C C . SER A 1 289 ? 6.229 -12.895 6.290 1.00 96.19 289 SER A C 1
ATOM 2289 O O . SER A 1 289 ? 6.588 -13.805 7.033 1.00 96.19 289 SER A O 1
ATOM 2291 N N . THR A 1 290 ? 5.518 -11.853 6.740 1.00 97.50 290 THR A N 1
ATOM 2292 C CA . THR A 1 290 ? 5.084 -11.711 8.145 1.00 97.50 290 THR A CA 1
ATOM 2293 C C . THR A 1 290 ? 3.649 -11.163 8.292 1.00 97.50 290 THR A C 1
ATOM 2295 O O . THR A 1 290 ? 3.393 -10.088 8.846 1.00 97.50 290 THR A O 1
ATOM 2298 N N . PRO A 1 291 ? 2.633 -11.902 7.805 1.00 97.50 291 PRO A N 1
ATOM 2299 C CA . PRO A 1 291 ? 1.252 -11.419 7.794 1.00 97.50 291 PRO A CA 1
ATOM 2300 C C . PRO A 1 291 ? 0.693 -11.149 9.197 1.00 97.50 291 PRO A C 1
ATOM 2302 O O . PRO A 1 291 ? -0.119 -10.242 9.368 1.00 97.50 291 PRO A O 1
ATOM 2305 N N . SER A 1 292 ? 1.121 -11.919 10.202 1.00 97.81 292 SER A N 1
ATOM 2306 C CA . SER A 1 292 ? 0.672 -11.761 11.589 1.00 97.81 292 SER A CA 1
ATOM 2307 C C . SER A 1 292 ? 1.171 -10.458 12.212 1.00 97.81 292 SER A C 1
ATOM 2309 O O . SER A 1 292 ? 0.387 -9.764 12.862 1.00 97.81 292 SER A O 1
ATOM 2311 N N . ASP A 1 293 ? 2.438 -10.098 11.987 1.00 97.94 293 ASP A N 1
ATOM 2312 C CA . ASP A 1 293 ? 3.008 -8.866 12.541 1.00 97.94 293 ASP A CA 1
ATOM 2313 C C . ASP A 1 293 ? 2.436 -7.642 11.829 1.00 97.94 293 ASP A C 1
ATOM 2315 O O . ASP A 1 293 ? 2.033 -6.678 12.485 1.00 97.94 293 ASP A O 1
ATOM 2319 N N . LEU A 1 294 ? 2.298 -7.710 10.497 1.00 97.81 294 LEU A N 1
ATOM 2320 C CA . LEU A 1 294 ? 1.635 -6.659 9.727 1.00 97.81 294 LEU A CA 1
ATOM 2321 C C . LEU A 1 294 ? 0.187 -6.461 10.191 1.00 97.81 294 LEU A C 1
ATOM 2323 O O . LEU A 1 294 ? -0.233 -5.328 10.425 1.00 97.81 294 LEU A O 1
ATOM 2327 N N . PHE A 1 295 ? -0.570 -7.543 10.389 1.00 97.88 295 PHE A N 1
ATOM 2328 C CA . PHE A 1 295 ? -1.911 -7.465 10.970 1.00 97.88 295 PHE A CA 1
ATOM 2329 C C . PHE A 1 295 ? -1.892 -6.817 12.360 1.00 97.88 295 PHE A C 1
ATOM 2331 O O . P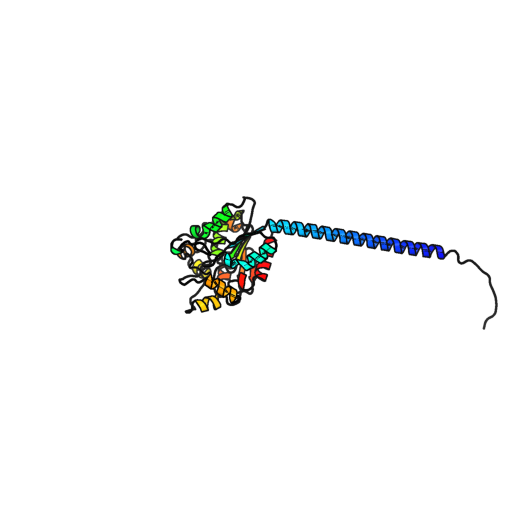HE A 1 295 ? -2.702 -5.930 12.624 1.00 97.88 295 PHE A O 1
ATOM 2338 N N . GLY A 1 296 ? -0.966 -7.216 13.235 1.00 96.38 296 GLY A N 1
ATOM 2339 C CA . GLY A 1 296 ? -0.836 -6.649 14.577 1.00 96.38 296 GLY A CA 1
ATOM 2340 C C . GLY A 1 296 ? -0.579 -5.141 14.556 1.00 96.38 296 GLY A C 1
ATOM 2341 O O . GLY A 1 296 ? -1.153 -4.407 15.363 1.00 96.38 296 GLY A O 1
ATOM 2342 N N . VAL A 1 297 ? 0.230 -4.664 13.607 1.00 95.50 297 VAL A N 1
ATOM 2343 C CA . VAL A 1 297 ? 0.439 -3.232 13.369 1.00 95.50 297 VAL A CA 1
ATOM 2344 C C . VAL A 1 297 ? -0.845 -2.562 12.881 1.00 95.50 297 VAL A C 1
ATOM 2346 O O . VAL A 1 297 ? -1.297 -1.605 13.505 1.00 95.50 297 VAL A O 1
ATOM 2349 N N . LEU A 1 298 ? -1.480 -3.073 11.823 1.00 95.75 298 LEU A N 1
ATOM 2350 C CA . LEU A 1 298 ? -2.696 -2.472 11.259 1.00 95.75 298 LEU A CA 1
ATOM 2351 C C . LEU A 1 298 ? -3.852 -2.430 12.271 1.00 95.75 298 LEU A C 1
ATOM 2353 O O . LEU A 1 298 ? -4.566 -1.433 12.360 1.00 95.75 298 LEU A O 1
ATOM 2357 N N . ALA A 1 299 ? -4.003 -3.470 13.091 1.00 93.38 299 ALA A N 1
ATOM 2358 C CA . ALA A 1 299 ? -4.999 -3.512 14.157 1.00 93.38 299 ALA A CA 1
ATOM 2359 C C . ALA A 1 299 ? -4.731 -2.464 15.251 1.00 93.38 299 ALA A C 1
ATOM 2361 O O . ALA A 1 299 ? -5.679 -1.909 15.805 1.00 93.38 299 ALA A O 1
ATOM 2362 N N . LYS A 1 300 ? -3.461 -2.156 15.556 1.00 91.56 300 LYS A N 1
ATOM 2363 C CA . LYS A 1 300 ? -3.111 -1.048 16.462 1.00 91.56 300 LYS A CA 1
ATOM 2364 C C . LYS A 1 300 ? -3.463 0.301 15.847 1.00 91.56 300 LYS A C 1
ATOM 2366 O O . LYS A 1 300 ? -4.045 1.124 16.543 1.00 91.56 300 LYS A O 1
ATOM 2371 N N . VAL A 1 301 ? -3.177 0.494 14.556 1.00 88.94 301 VAL A N 1
ATOM 2372 C CA . VAL A 1 301 ? -3.531 1.722 13.820 1.00 88.94 301 VAL A CA 1
ATOM 2373 C C . VAL A 1 301 ? -5.036 1.984 13.867 1.00 88.94 301 VAL A C 1
ATOM 2375 O O . VAL A 1 301 ? -5.448 3.118 14.077 1.00 88.94 301 VAL A O 1
ATOM 2378 N N . ALA A 1 302 ? -5.861 0.941 13.764 1.00 87.50 302 ALA A N 1
ATOM 2379 C CA . ALA A 1 302 ? -7.313 1.074 13.882 1.00 87.50 302 ALA A CA 1
ATOM 2380 C C . ALA A 1 302 ? -7.819 1.561 15.247 1.00 87.50 302 ALA A C 1
ATOM 2382 O O . ALA A 1 302 ? -8.968 1.982 15.336 1.00 87.50 302 ALA A O 1
ATOM 2383 N N . ASN A 1 303 ? -6.989 1.506 16.291 1.00 78.06 303 ASN A N 1
ATOM 2384 C CA . ASN A 1 303 ? -7.337 1.982 17.629 1.00 78.06 303 ASN A CA 1
ATOM 2385 C C . ASN A 1 303 ? -6.752 3.373 17.937 1.00 78.06 303 ASN A C 1
ATOM 2387 O O . ASN A 1 303 ? -6.905 3.854 19.059 1.00 78.06 303 ASN A O 1
ATOM 2391 N N . VAL A 1 304 ? -6.063 4.002 16.978 1.00 65.38 304 VAL A N 1
ATOM 2392 C CA . VAL A 1 304 ? -5.613 5.394 17.091 1.00 65.38 304 VAL A CA 1
ATOM 2393 C C . VAL A 1 304 ? -6.805 6.283 16.728 1.00 65.38 304 VAL A C 1
ATOM 2395 O O . VAL A 1 304 ? -7.162 6.393 15.555 1.00 65.38 304 VAL A O 1
ATOM 2398 N N . ASN A 1 305 ? -7.462 6.824 17.759 1.00 46.56 305 ASN A N 1
ATOM 2399 C CA . ASN A 1 305 ? -8.556 7.797 17.647 1.00 46.56 305 ASN A CA 1
ATOM 2400 C C . ASN A 1 305 ? -8.023 9.201 17.374 1.00 46.56 305 ASN A C 1
ATOM 2402 O O . ASN A 1 305 ? -7.114 9.622 18.127 1.00 46.56 305 ASN A O 1
#

Solvent-accessible surface area (backbone atoms only — not comparable to full-atom values): 16011 Å² total; per-residue (Å²): 134,86,84,89,86,90,83,86,89,85,82,86,78,79,64,66,65,56,55,58,52,50,55,51,51,52,51,51,52,48,53,52,51,49,57,51,50,52,53,48,54,50,49,56,50,50,52,53,48,52,52,50,50,52,50,48,53,51,31,56,68,38,33,40,39,41,35,43,14,31,9,31,19,24,72,67,42,52,60,40,47,53,55,41,45,77,68,39,31,40,74,43,48,57,47,37,54,31,16,47,87,43,86,49,62,24,87,77,37,65,42,39,65,65,33,41,38,52,57,54,54,60,61,66,73,50,56,86,89,47,49,27,39,39,34,10,25,25,26,67,36,80,36,94,66,82,79,55,42,27,42,5,13,47,46,47,45,52,45,30,47,77,40,20,84,39,35,59,35,40,36,29,38,51,31,27,58,47,93,38,42,52,80,46,73,65,39,44,64,42,40,33,45,73,69,90,87,61,91,51,69,70,60,38,39,41,65,24,25,33,63,57,29,50,68,67,57,49,49,50,48,61,75,57,34,31,52,51,32,56,61,6,60,68,62,28,64,53,72,90,43,84,42,52,80,70,37,47,32,36,36,36,44,29,73,58,14,55,36,57,36,60,69,30,51,52,50,29,41,70,75,49,70,53,80,44,79,46,78,42,90,18,16,40,40,34,52,60,39,32,32,67,60,51,43,54,49,53,59,52,57,74,69,65,127